Protein AF-0000000083317965 (afdb_homodimer)

InterPro domains:
  IPR000595 Cyclic nucleotide-binding domain [PF00027] (3-73)
  IPR000595 Cyclic nucleotide-binding domain [PS50042] (1-74)
  IPR000595 Cyclic nucleotide-binding domain [cd00038] (3-96)
  IPR012318 Crp-type HTH domain [PF00325] (142-162)
  IPR014710 RmlC-like jelly roll fold [G3DSA:2.60.120.10] (2-166)
  IPR018490 Cyclic nucleotide-binding domain superfamily [SSF51206] (3-114)
  IPR036390 Winged helix DNA-binding domain superfamily [SSF46785] (121-163)
  IPR050397 Global Transcriptional Regulators in Environmental Response [PTHR24567] (1-164)

Solvent-accessible surface area (backbone atoms only — not comparable to full-atom values): 17434 Å² total; per-residue (Å²): 92,78,39,45,60,70,36,70,78,49,47,54,68,44,86,53,64,52,32,36,38,27,71,36,32,37,32,40,28,31,28,76,44,95,88,68,48,74,42,44,71,47,69,52,46,52,78,40,62,38,59,67,62,36,73,80,49,86,55,81,36,72,35,27,33,29,24,57,32,66,22,35,36,43,83,36,54,32,71,58,51,52,51,44,42,73,72,31,47,70,50,23,43,53,49,27,44,53,38,34,53,49,43,45,52,51,50,51,50,50,49,34,61,36,69,42,50,73,68,53,34,51,49,50,52,49,56,60,47,43,77,63,43,81,72,52,57,68,74,79,65,38,52,51,55,47,50,10,32,67,55,49,44,52,40,68,57,42,52,50,50,59,55,65,75,97,91,79,39,45,60,70,36,71,79,48,47,54,68,42,86,53,64,54,32,35,38,28,71,35,32,35,32,39,27,31,28,77,43,95,88,68,49,74,43,46,72,47,70,52,47,51,78,39,59,36,60,66,62,35,74,80,48,85,56,81,35,72,34,29,32,29,23,58,30,66,22,35,36,43,81,36,54,33,71,59,52,51,51,42,43,74,72,30,47,71,50,22,43,52,49,27,46,53,38,34,53,48,43,45,52,50,50,53,51,50,48,33,60,36,70,42,51,74,69,52,34,51,50,51,50,49,55,60,48,43,75,65,43,82,74,52,56,67,74,78,63,38,51,51,55,46,50,9,33,67,55,48,46,53,40,68,57,42,52,51,51,58,54,64,74,96

pLDDT: mean 91.24, std 5.23, range [61.75, 98.12]

Structure (mmCIF, N/CA/C/O backbone):
data_AF-0000000083317965-model_v1
#
loop_
_entity.id
_entity.type
_entity.pdbx_description
1 polymer 'Crp/Fnr family transcriptional regulator'
#
loop_
_atom_site.group_PDB
_atom_site.id
_atom_site.type_symbol
_atom_site.label_atom_id
_atom_site.label_alt_id
_atom_site.label_comp_id
_atom_site.label_asym_id
_atom_site.label_entity_id
_atom_site.label_seq_id
_atom_site.pdbx_PDB_ins_code
_atom_site.Cartn_x
_atom_site.Cartn_y
_atom_site.Cartn_z
_atom_site.occupancy
_atom_site.B_iso_or_equiv
_atom_site.auth_seq_id
_atom_site.auth_comp_id
_atom_site.auth_asym_id
_atom_site.auth_atom_id
_atom_site.pdbx_PDB_model_num
ATOM 1 N N . MET A 1 1 ? -12.25 -21.828 -13.086 1 95.69 1 MET A N 1
ATOM 2 C CA . MET A 1 1 ? -11.242 -21.75 -14.141 1 95.69 1 MET A CA 1
ATOM 3 C C . MET A 1 1 ? -9.875 -22.156 -13.617 1 95.69 1 MET A C 1
ATOM 5 O O . MET A 1 1 ? -9.484 -21.766 -12.516 1 95.69 1 MET A O 1
ATOM 9 N N . ILE A 1 2 ? -9.203 -23 -14.383 1 97.12 2 ILE A N 1
ATOM 10 C CA . ILE A 1 2 ? -7.875 -23.469 -14.008 1 97.12 2 ILE A CA 1
ATOM 11 C C . ILE A 1 2 ? -6.832 -22.891 -14.969 1 97.12 2 ILE A C 1
ATOM 13 O O . ILE A 1 2 ? -7.004 -22.938 -16.188 1 97.12 2 ILE A O 1
ATOM 17 N N . LEU A 1 3 ? -5.883 -22.266 -14.367 1 97.31 3 LEU A N 1
ATOM 18 C CA . LEU A 1 3 ? -4.746 -21.75 -15.125 1 97.31 3 LEU A CA 1
ATOM 19 C C . LEU A 1 3 ? -3.467 -22.5 -14.758 1 97.31 3 LEU A C 1
ATOM 21 O O . LEU A 1 3 ? -3.195 -22.719 -13.578 1 97.31 3 LEU A O 1
ATOM 25 N N . HIS A 1 4 ? -2.77 -22.859 -15.766 1 96.44 4 HIS A N 1
ATOM 26 C CA . HIS A 1 4 ? -1.474 -23.484 -15.531 1 96.44 4 HIS A CA 1
ATOM 27 C C . HIS A 1 4 ? -0.354 -22.453 -15.516 1 96.44 4 HIS A C 1
ATOM 29 O O . HIS A 1 4 ? -0.562 -21.297 -15.914 1 96.44 4 HIS A O 1
ATOM 35 N N . LYS A 1 5 ? 0.779 -22.969 -14.977 1 94.19 5 LYS A N 1
ATOM 36 C CA . LYS A 1 5 ? 1.938 -22.078 -14.922 1 94.19 5 LYS A CA 1
ATOM 37 C C . LYS A 1 5 ? 2.188 -21.422 -16.266 1 94.19 5 LYS A C 1
ATOM 39 O O . LYS A 1 5 ? 2.227 -22.094 -17.297 1 94.19 5 LYS A O 1
ATOM 44 N N . GLY A 1 6 ? 2.25 -20.078 -16.219 1 95.69 6 GLY A N 1
ATOM 45 C CA . GLY A 1 6 ? 2.582 -19.328 -17.422 1 95.69 6 GLY A CA 1
ATOM 46 C C . GLY A 1 6 ? 1.363 -18.766 -18.141 1 95.69 6 GLY A C 1
ATOM 47 O O . GLY A 1 6 ? 1.485 -17.906 -19 1 95.69 6 GLY A O 1
ATOM 48 N N . GLU A 1 7 ? 0.249 -19.25 -17.812 1 97.94 7 GLU A N 1
ATOM 49 C CA . GLU A 1 7 ? -0.969 -18.766 -18.469 1 97.94 7 GLU A CA 1
ATOM 50 C C . GLU A 1 7 ? -1.411 -17.422 -17.891 1 97.94 7 GLU A C 1
ATOM 52 O O . GLU A 1 7 ? -1.205 -17.156 -16.703 1 97.94 7 GLU A O 1
ATOM 57 N N . ILE A 1 8 ? -2.086 -16.609 -18.734 1 97.81 8 ILE A N 1
ATOM 58 C CA . ILE A 1 8 ? -2.457 -15.25 -18.391 1 97.81 8 ILE A CA 1
ATOM 59 C C . ILE A 1 8 ? -3.893 -15.227 -17.875 1 97.81 8 ILE A C 1
ATOM 61 O O . ILE A 1 8 ? -4.793 -15.797 -18.484 1 97.81 8 ILE A O 1
ATOM 65 N N . LEU A 1 9 ? -4.059 -14.609 -16.75 1 97.44 9 LEU A N 1
ATOM 66 C CA . LEU A 1 9 ? -5.398 -14.414 -16.203 1 97.44 9 LEU A CA 1
ATOM 67 C C . LEU A 1 9 ? -6.07 -13.195 -16.828 1 97.44 9 LEU A C 1
ATOM 69 O O . LEU A 1 9 ? -7.207 -13.281 -17.297 1 97.44 9 LEU A O 1
ATOM 73 N N . PHE A 1 10 ? -5.406 -12.062 -16.828 1 96.38 10 PHE A N 1
ATOM 74 C CA . PHE A 1 10 ? -5.844 -10.852 -17.5 1 96.38 10 PHE A CA 1
ATOM 75 C C . PHE A 1 10 ? -4.652 -10.062 -18.016 1 96.38 10 PHE A C 1
ATOM 77 O O . PHE A 1 10 ? -3.516 -10.289 -17.609 1 96.38 10 PHE A O 1
ATOM 84 N N . ARG A 1 11 ? -4.961 -9.141 -18.906 1 96 11 ARG A N 1
ATOM 85 C CA . ARG A 1 11 ? -3.9 -8.391 -19.562 1 96 11 ARG A CA 1
ATOM 86 C C . ARG A 1 11 ? -4.027 -6.895 -19.297 1 96 11 ARG A C 1
ATOM 88 O O . ARG A 1 11 ? -5.133 -6.387 -19.109 1 96 11 ARG A O 1
ATOM 95 N N . GLN A 1 12 ? -2.811 -6.34 -19.234 1 94.31 12 GLN A N 1
ATOM 96 C CA . GLN A 1 12 ? -2.775 -4.879 -19.219 1 94.31 12 GLN A CA 1
ATOM 97 C C . GLN A 1 12 ? -3.648 -4.293 -20.312 1 94.31 12 GLN A C 1
ATOM 99 O O . GLN A 1 12 ? -3.564 -4.715 -21.469 1 94.31 12 GLN A O 1
ATOM 104 N N . GLY A 1 13 ? -4.566 -3.291 -19.859 1 92.19 13 GLY A N 1
ATOM 105 C CA . GLY A 1 13 ? -5.414 -2.635 -20.844 1 92.19 13 GLY A CA 1
ATOM 106 C C . GLY A 1 13 ? -6.777 -3.279 -20.969 1 92.19 13 GLY A C 1
ATOM 107 O O . GLY A 1 13 ? -7.656 -2.748 -21.656 1 92.19 13 GLY A O 1
ATOM 108 N N . ASP A 1 14 ? -6.93 -4.461 -20.406 1 91.62 14 ASP A N 1
ATOM 109 C CA . ASP A 1 14 ? -8.242 -5.094 -20.438 1 91.62 14 ASP A CA 1
ATOM 110 C C . ASP A 1 14 ? -9.32 -4.145 -19.922 1 91.62 14 ASP A C 1
ATOM 112 O O . ASP A 1 14 ? -9.039 -3.25 -19.125 1 91.62 14 ASP A O 1
ATOM 116 N N . ASP A 1 15 ? -10.555 -4.305 -20.25 1 89.19 15 ASP A N 1
ATOM 117 C CA . ASP A 1 15 ? -11.656 -3.391 -19.969 1 89.19 15 ASP A CA 1
ATOM 118 C C . ASP A 1 15 ? -12.188 -3.611 -18.547 1 89.19 15 ASP A C 1
ATOM 120 O O . ASP A 1 15 ? -13.102 -2.91 -18.109 1 89.19 15 ASP A O 1
ATOM 124 N N . GLY A 1 16 ? -11.711 -4.496 -17.906 1 89.5 16 GLY A N 1
ATOM 125 C CA . GLY A 1 16 ? -12.141 -4.703 -16.531 1 89.5 16 GLY A CA 1
ATOM 126 C C . GLY A 1 16 ? -13.523 -5.309 -16.422 1 89.5 16 GLY A C 1
ATOM 127 O O . GLY A 1 16 ? -14.289 -4.977 -15.508 1 89.5 16 GLY A O 1
ATOM 128 N N . LYS A 1 17 ? -13.898 -6.18 -17.328 1 93.94 17 LYS A N 1
ATOM 129 C CA . LYS A 1 17 ? -15.211 -6.812 -17.391 1 93.94 17 LYS A CA 1
ATOM 130 C C . LYS A 1 17 ? -15.406 -7.781 -16.219 1 93.94 17 LYS A C 1
ATOM 132 O O . LYS A 1 17 ? -16.531 -8.008 -15.781 1 93.94 17 LYS A O 1
ATOM 137 N N . TYR A 1 18 ? -14.289 -8.25 -15.773 1 96 18 TYR A N 1
ATOM 138 C CA . TYR A 1 18 ? -14.367 -9.25 -14.711 1 96 18 TYR A CA 1
ATOM 139 C C . TYR A 1 18 ? -13.445 -8.898 -13.555 1 96 18 TYR A C 1
ATOM 141 O O . TYR A 1 18 ? -12.391 -8.281 -13.758 1 96 18 TYR A O 1
ATOM 149 N N . LEU A 1 19 ? -13.922 -9.219 -12.406 1 96.44 19 LEU A N 1
ATOM 150 C CA . LEU A 1 19 ? -13.039 -9.453 -11.266 1 96.44 19 LEU A CA 1
ATOM 151 C C . LEU A 1 19 ? -12.781 -10.945 -11.086 1 96.44 19 LEU A C 1
ATOM 153 O O . LEU A 1 19 ? -13.438 -11.781 -11.711 1 96.44 19 LEU A O 1
ATOM 157 N N . TYR A 1 20 ? -11.805 -11.242 -10.234 1 97.44 20 TYR A N 1
ATOM 158 C CA . TYR A 1 20 ? -11.43 -12.641 -10.094 1 97.44 20 TYR A CA 1
ATOM 159 C C . TYR A 1 20 ? -11.211 -13 -8.625 1 97.44 20 TYR A C 1
ATOM 161 O O . TYR A 1 20 ? -10.445 -12.336 -7.922 1 97.44 20 TYR A O 1
ATOM 169 N N . ARG A 1 21 ? -11.883 -14.008 -8.211 1 96.94 21 ARG A N 1
ATOM 170 C CA . ARG A 1 21 ? -11.602 -14.594 -6.902 1 96.94 21 ARG A CA 1
ATOM 171 C C . ARG A 1 21 ? -10.586 -15.719 -7.008 1 96.94 21 ARG A C 1
ATOM 173 O O . ARG A 1 21 ? -10.789 -16.688 -7.75 1 96.94 21 ARG A O 1
ATOM 180 N N . VAL A 1 22 ? -9.516 -15.609 -6.27 1 97 22 VAL A N 1
ATOM 181 C CA . VAL A 1 22 ? -8.461 -16.609 -6.332 1 97 22 VAL A CA 1
ATOM 182 C C . VAL A 1 22 ? -8.695 -17.672 -5.258 1 97 22 VAL A C 1
ATOM 184 O O . VAL A 1 22 ? -8.586 -17.391 -4.062 1 97 22 VAL A O 1
ATOM 187 N N . HIS A 1 23 ? -8.938 -18.828 -5.652 1 96.44 23 HIS A N 1
ATOM 188 C CA . HIS A 1 23 ? -9.164 -19.922 -4.715 1 96.44 23 HIS A CA 1
ATOM 189 C C . HIS A 1 23 ? -7.848 -20.594 -4.332 1 96.44 23 HIS A C 1
ATOM 191 O O . HIS A 1 23 ? -7.652 -20.969 -3.174 1 96.44 23 HIS A O 1
ATOM 197 N N . SER A 1 24 ? -7.043 -20.766 -5.336 1 94.5 24 SER A N 1
ATOM 198 C CA . SER A 1 24 ? -5.711 -21.312 -5.117 1 94.5 24 SER A CA 1
ATOM 199 C C . SER A 1 24 ? -4.73 -20.844 -6.18 1 94.5 24 SER A C 1
ATOM 201 O O . SER A 1 24 ? -5.133 -20.469 -7.285 1 94.5 24 SER A O 1
ATOM 203 N N . GLY A 1 25 ? -3.5 -20.875 -5.703 1 93.5 25 GLY A N 1
ATOM 204 C CA . GLY A 1 25 ? -2.451 -20.547 -6.66 1 93.5 25 GLY A CA 1
ATOM 205 C C . GLY A 1 25 ? -1.733 -19.25 -6.344 1 93.5 25 GLY A C 1
ATOM 206 O O . GLY A 1 25 ? -1.879 -18.703 -5.246 1 93.5 25 GLY A O 1
ATOM 207 N N . LEU A 1 26 ? -0.859 -18.828 -7.277 1 94.62 26 LEU A N 1
ATOM 208 C CA . LEU A 1 26 ? 0.009 -17.656 -7.18 1 94.62 26 LEU A CA 1
ATOM 209 C C . LEU A 1 26 ? 0.172 -16.984 -8.539 1 94.62 26 LEU A C 1
ATOM 211 O O . LEU A 1 26 ? 0.338 -17.672 -9.555 1 94.62 26 LEU A O 1
ATOM 215 N N . PHE A 1 27 ? 0.073 -15.656 -8.461 1 96.25 27 PHE A N 1
ATOM 216 C CA . PHE A 1 27 ? 0.165 -14.906 -9.703 1 96.25 27 PHE A CA 1
ATOM 217 C C . PHE A 1 27 ? 1.191 -13.789 -9.586 1 96.25 27 PHE A C 1
ATOM 219 O O . PHE A 1 27 ? 1.341 -13.188 -8.523 1 96.25 27 PHE A O 1
ATOM 226 N N . LYS A 1 28 ? 1.922 -13.555 -10.625 1 96.31 28 LYS A N 1
ATOM 227 C CA . LYS A 1 28 ? 2.705 -12.328 -10.734 1 96.31 28 LYS A CA 1
ATOM 228 C C . LYS A 1 28 ? 2.027 -11.32 -11.656 1 96.31 28 LYS A C 1
ATOM 230 O O . LYS A 1 28 ? 1.34 -11.711 -12.609 1 96.31 28 LYS A O 1
ATOM 235 N N . VAL A 1 29 ? 2.227 -10.039 -11.422 1 96.19 29 VAL A N 1
ATOM 236 C CA . VAL A 1 29 ? 1.669 -8.969 -12.234 1 96.19 29 VAL A CA 1
ATOM 237 C C . VAL A 1 29 ? 2.799 -8.141 -12.852 1 96.19 29 VAL A C 1
ATOM 239 O O . VAL A 1 29 ? 3.637 -7.598 -12.125 1 96.19 29 VAL A O 1
ATOM 242 N N . THR A 1 30 ? 2.803 -8.07 -14.102 1 95.81 30 THR A N 1
ATOM 243 C CA . THR A 1 30 ? 3.824 -7.305 -14.805 1 95.81 30 THR A CA 1
ATOM 244 C C . THR A 1 30 ? 3.195 -6.137 -15.562 1 95.81 30 THR A C 1
ATOM 246 O O . THR A 1 30 ? 1.99 -6.129 -15.812 1 95.81 30 THR A O 1
ATOM 249 N N . ARG A 1 31 ? 3.959 -5.199 -15.758 1 91.94 31 ARG A N 1
ATOM 250 C CA . ARG A 1 31 ? 3.512 -4.023 -16.5 1 91.94 31 ARG A CA 1
ATOM 251 C C . ARG A 1 31 ? 4.496 -3.668 -17.609 1 91.94 31 ARG A C 1
ATOM 253 O O . ARG A 1 31 ? 5.707 -3.6 -17.375 1 91.94 31 ARG A O 1
ATOM 260 N N . LEU A 1 32 ? 3.896 -3.443 -18.688 1 91.06 32 LEU A N 1
ATOM 261 C CA . LEU A 1 32 ? 4.684 -2.965 -19.812 1 91.06 32 LEU A CA 1
ATOM 262 C C . LEU A 1 32 ? 4.773 -1.442 -19.812 1 91.06 32 LEU A C 1
ATOM 264 O O . LEU A 1 32 ? 3.752 -0.755 -19.828 1 91.06 32 LEU A O 1
ATOM 268 N N . HIS A 1 33 ? 6 -0.917 -19.734 1 83.44 33 HIS A N 1
ATOM 269 C CA . HIS A 1 33 ? 6.211 0.526 -19.734 1 83.44 33 HIS A CA 1
ATOM 270 C C . HIS A 1 33 ? 6.426 1.042 -21.156 1 83.44 33 HIS A C 1
ATOM 272 O O . HIS A 1 33 ? 6.633 0.255 -22.078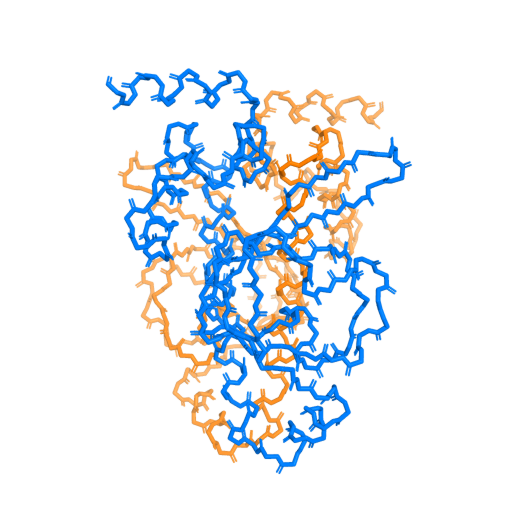 1 83.44 33 HIS A O 1
ATOM 278 N N . GLU A 1 34 ? 6.293 2.354 -21.281 1 83.12 34 GLU A N 1
ATOM 279 C CA . GLU A 1 34 ? 6.418 2.982 -22.594 1 83.12 34 GLU A CA 1
ATOM 280 C C . GLU A 1 34 ? 7.785 2.701 -23.203 1 83.12 34 GLU A C 1
ATOM 282 O O . GLU A 1 34 ? 7.914 2.594 -24.422 1 83.12 34 GLU A O 1
ATOM 287 N N . ASN A 1 35 ? 8.758 2.539 -22.391 1 81 35 ASN A N 1
ATOM 288 C CA . ASN A 1 35 ? 10.117 2.307 -22.891 1 81 35 ASN A CA 1
ATOM 289 C C . ASN A 1 35 ? 10.312 0.852 -23.312 1 81 35 ASN A C 1
ATOM 291 O O . ASN A 1 35 ? 11.414 0.463 -23.719 1 81 35 ASN A O 1
ATOM 295 N N . GLY A 1 36 ? 9.281 0.037 -23.188 1 84.75 36 GLY A N 1
ATOM 296 C CA . GLY A 1 36 ? 9.336 -1.353 -23.625 1 84.75 36 GLY A CA 1
ATOM 297 C C . GLY A 1 36 ? 9.727 -2.305 -22.5 1 84.75 36 GLY A C 1
ATOM 298 O O . GLY A 1 36 ? 9.68 -3.523 -22.672 1 84.75 36 GLY A O 1
ATOM 299 N N . ASN A 1 37 ? 10.062 -1.776 -21.422 1 85.56 37 ASN A N 1
ATOM 300 C CA . ASN A 1 37 ? 10.461 -2.619 -20.297 1 85.56 37 ASN A CA 1
ATOM 301 C C . ASN A 1 37 ? 9.25 -3.223 -19.594 1 85.56 37 ASN A C 1
ATOM 303 O O . ASN A 1 37 ? 8.219 -2.566 -19.453 1 85.56 37 ASN A O 1
ATOM 307 N N . ILE A 1 38 ? 9.438 -4.504 -19.328 1 90.19 38 ILE A N 1
ATOM 308 C CA . ILE A 1 38 ? 8.422 -5.184 -18.531 1 90.19 38 ILE A CA 1
ATOM 309 C C . ILE A 1 38 ? 8.891 -5.305 -17.078 1 90.19 38 ILE A C 1
ATOM 311 O O . ILE A 1 38 ? 9.961 -5.855 -16.812 1 90.19 38 ILE A O 1
ATOM 315 N N . ILE A 1 39 ? 8.109 -4.773 -16.219 1 90.5 39 ILE A N 1
ATOM 316 C CA . ILE A 1 39 ? 8.508 -4.754 -14.812 1 90.5 39 ILE A CA 1
ATOM 317 C C . ILE A 1 39 ? 7.488 -5.531 -13.977 1 90.5 39 ILE A C 1
ATOM 319 O O . ILE A 1 39 ? 6.281 -5.344 -14.125 1 90.5 39 ILE A O 1
ATOM 323 N N . LEU A 1 40 ? 7.992 -6.461 -13.211 1 93.5 40 LEU A N 1
ATOM 324 C CA . LEU A 1 40 ? 7.164 -7.117 -12.203 1 93.5 40 LEU A CA 1
ATOM 325 C C . LEU A 1 40 ? 6.922 -6.195 -11.016 1 93.5 40 LEU A C 1
ATOM 327 O O . LEU A 1 40 ? 7.875 -5.727 -10.383 1 93.5 40 LEU A O 1
ATOM 331 N N . PHE A 1 41 ? 5.59 -5.957 -10.734 1 86.62 41 PHE A N 1
ATOM 332 C CA . PHE A 1 41 ? 5.406 -4.965 -9.688 1 86.62 41 PHE A CA 1
ATOM 333 C C . PHE A 1 41 ? 4.484 -5.492 -8.594 1 86.62 41 PHE A C 1
ATOM 335 O O . PHE A 1 41 ? 4.34 -4.871 -7.543 1 86.62 41 PHE A O 1
ATOM 342 N N . ASN A 1 42 ? 3.91 -6.664 -8.773 1 90.62 42 ASN A N 1
ATOM 343 C CA . ASN A 1 42 ? 3.033 -7.188 -7.727 1 90.62 42 ASN A CA 1
ATOM 344 C C . ASN A 1 42 ? 2.838 -8.695 -7.863 1 90.62 42 ASN A C 1
ATOM 346 O O . ASN A 1 42 ? 3.098 -9.266 -8.922 1 90.62 42 ASN A O 1
ATOM 350 N N . VAL A 1 43 ? 2.449 -9.273 -6.777 1 92.5 43 VAL A N 1
ATOM 351 C CA . VAL A 1 43 ? 2.01 -10.664 -6.727 1 92.5 43 VAL A CA 1
ATOM 352 C C . VAL A 1 43 ? 0.714 -10.766 -5.922 1 92.5 43 VAL A C 1
ATOM 354 O O . VAL A 1 43 ? 0.465 -9.953 -5.027 1 92.5 43 VAL A O 1
ATOM 357 N N . PHE A 1 44 ? -0.08 -11.656 -6.309 1 92.94 44 PHE A N 1
ATOM 358 C CA . PHE A 1 44 ? -1.247 -11.953 -5.484 1 92.94 44 PHE A CA 1
ATOM 359 C C . PHE A 1 44 ? -1.488 -13.453 -5.402 1 92.94 44 PHE A C 1
ATOM 361 O O . PHE A 1 44 ? -0.887 -14.227 -6.152 1 92.94 44 PHE A O 1
ATOM 368 N N . TYR A 1 45 ? -2.301 -13.836 -4.418 1 91.75 45 TYR A N 1
ATOM 369 C CA . TYR A 1 45 ? -2.355 -15.234 -4.02 1 91.75 45 TYR A CA 1
ATOM 370 C C . TYR A 1 45 ? -3.748 -15.609 -3.527 1 91.75 45 TYR A C 1
ATOM 372 O O . TYR A 1 45 ? -4.68 -14.805 -3.613 1 91.75 45 TYR A O 1
ATOM 380 N N . ALA A 1 46 ? -3.85 -16.844 -3.074 1 92.5 46 ALA A N 1
ATOM 381 C CA . ALA A 1 46 ? -5.129 -17.438 -2.672 1 92.5 46 ALA A CA 1
ATOM 382 C C . ALA A 1 46 ? -5.797 -16.594 -1.59 1 92.5 46 ALA A C 1
ATOM 384 O O . ALA A 1 46 ? -5.133 -16.109 -0.666 1 92.5 46 ALA A O 1
ATOM 385 N N . GLY A 1 47 ? -7.16 -16.375 -1.709 1 90.75 47 GLY A N 1
ATOM 386 C CA . GLY A 1 47 ? -7.926 -15.664 -0.703 1 90.75 47 GLY A CA 1
ATOM 387 C C . GLY A 1 47 ? -8.234 -14.234 -1.099 1 90.75 47 GLY A C 1
ATOM 388 O O . GLY A 1 47 ? -9.039 -13.562 -0.445 1 90.75 47 GLY A O 1
ATOM 389 N N . GLU A 1 48 ? -7.719 -13.828 -2.213 1 92.31 48 GLU A N 1
ATOM 390 C CA . GLU A 1 48 ? -7.902 -12.445 -2.637 1 92.31 48 GLU A CA 1
ATOM 391 C C . GLU A 1 48 ? -8.914 -12.344 -3.775 1 92.31 48 GLU A C 1
ATOM 393 O O . GLU A 1 48 ? -9.25 -13.352 -4.402 1 92.31 48 GLU A O 1
ATOM 398 N N . VAL A 1 49 ? -9.477 -11.195 -3.85 1 95.25 49 VAL A N 1
ATOM 399 C CA . VAL A 1 49 ? -10.211 -10.789 -5.047 1 95.25 49 VAL A CA 1
ATOM 400 C C . VAL A 1 49 ? -9.453 -9.68 -5.766 1 95.25 49 VAL A C 1
ATOM 402 O O . VAL A 1 49 ? -9 -8.719 -5.137 1 95.25 49 VAL A O 1
ATOM 405 N N . VAL A 1 50 ? -9.281 -9.859 -7.074 1 94.69 50 VAL A N 1
ATOM 406 C CA . VAL A 1 50 ? -8.469 -8.922 -7.844 1 94.69 50 VAL A CA 1
ATOM 407 C C . VAL A 1 50 ? -9.242 -8.461 -9.078 1 94.69 50 VAL A C 1
ATOM 409 O O . VAL A 1 50 ? -10.172 -9.133 -9.523 1 94.69 50 VAL A O 1
ATOM 412 N N . PRO A 1 51 ? -8.836 -7.273 -9.539 1 93.81 51 PRO A N 1
ATOM 413 C CA . PRO A 1 51 ? -7.75 -6.41 -9.062 1 93.81 51 PRO A CA 1
ATOM 414 C C . PRO A 1 51 ? -8.117 -5.664 -7.777 1 93.81 51 PRO A C 1
ATOM 416 O O . PRO A 1 51 ? -9.234 -5.172 -7.641 1 93.81 51 PRO A O 1
ATOM 419 N N . HIS A 1 52 ? -7.094 -5.457 -6.93 1 90.5 52 HIS A N 1
ATOM 420 C CA . HIS A 1 52 ? -7.324 -4.883 -5.609 1 90.5 52 HIS A CA 1
ATOM 421 C C . HIS A 1 52 ? -7.793 -3.436 -5.711 1 90.5 52 HIS A C 1
ATOM 423 O O . HIS A 1 52 ? -8.609 -2.984 -4.902 1 90.5 52 HIS A O 1
ATOM 429 N N . HIS A 1 53 ? -7.344 -2.752 -6.723 1 90.25 53 HIS A N 1
ATOM 430 C CA . HIS A 1 53 ? -7.613 -1.323 -6.844 1 90.25 53 HIS A CA 1
ATOM 431 C C . HIS A 1 53 ? -9 -1.074 -7.43 1 90.25 53 HIS A C 1
ATOM 433 O O . HIS A 1 53 ? -9.414 0.076 -7.598 1 90.25 53 HIS A O 1
ATOM 439 N N . SER A 1 54 ? -9.766 -2.102 -7.715 1 93.31 54 SER A N 1
ATOM 440 C CA . SER A 1 54 ? -11.047 -1.954 -8.398 1 93.31 54 SER A CA 1
ATOM 441 C C . SER A 1 54 ? -12.164 -2.658 -7.637 1 93.31 54 SER A C 1
ATOM 443 O O . SER A 1 54 ? -13.203 -2.986 -8.211 1 93.31 54 SER A O 1
ATOM 445 N N . LEU A 1 55 ? -12.023 -2.912 -6.406 1 93.38 55 LEU A N 1
ATOM 446 C CA . LEU A 1 55 ? -12.984 -3.729 -5.676 1 93.38 55 LEU A CA 1
ATOM 447 C C . LEU A 1 55 ? -14.242 -2.926 -5.352 1 93.38 55 LEU A C 1
ATOM 449 O O . LEU A 1 55 ? -15.336 -3.488 -5.258 1 93.38 55 LEU A O 1
ATOM 453 N N . ILE A 1 56 ? -14.133 -1.623 -5.199 1 92.69 56 ILE A N 1
ATOM 454 C CA . ILE A 1 56 ? -15.289 -0.795 -4.867 1 92.69 56 ILE A CA 1
ATOM 455 C C . ILE A 1 56 ? -15.711 0.015 -6.09 1 92.69 56 ILE A C 1
ATOM 457 O O . ILE A 1 56 ? -16.906 0.207 -6.332 1 92.69 56 ILE A O 1
ATOM 461 N N . SER A 1 57 ? -14.789 0.509 -6.859 1 91.44 57 SER A N 1
ATOM 462 C CA . SER A 1 57 ? -15.023 1.22 -8.109 1 91.44 57 SER A CA 1
ATOM 463 C C . SER A 1 57 ? -14.016 0.815 -9.18 1 91.44 57 SER A C 1
ATOM 465 O O . SER A 1 57 ? -12.875 0.46 -8.852 1 91.44 57 SER A O 1
ATOM 467 N N . PRO A 1 58 ? -14.484 0.898 -10.32 1 91.69 58 PRO A N 1
ATOM 468 C CA . PRO A 1 58 ? -13.617 0.416 -11.398 1 91.69 58 PRO A CA 1
ATOM 469 C C . PRO A 1 58 ? -12.398 1.313 -11.625 1 91.69 58 PRO A C 1
ATOM 471 O O . PRO A 1 58 ? -12.461 2.52 -11.375 1 91.69 58 PRO A O 1
ATOM 474 N N . LYS A 1 59 ? -11.344 0.688 -12.023 1 91.69 59 LYS A N 1
ATOM 475 C CA . LYS A 1 59 ? -10.117 1.344 -12.484 1 91.69 59 LYS A CA 1
ATOM 476 C C . LYS A 1 59 ? -9.469 0.556 -13.617 1 91.69 59 LYS A C 1
ATOM 478 O O . LYS A 1 59 ? -9.711 -0.643 -13.766 1 91.69 59 LYS A O 1
ATOM 483 N N . GLU A 1 60 ? -8.68 1.207 -14.32 1 90.5 60 GLU A N 1
ATOM 484 C CA . GLU A 1 60 ? -8.008 0.574 -15.453 1 90.5 60 GLU A CA 1
ATOM 485 C C . GLU A 1 60 ? -7.051 -0.519 -14.992 1 90.5 60 GLU A C 1
ATOM 487 O O . GLU A 1 60 ? -6.375 -0.367 -13.969 1 90.5 60 GLU A O 1
ATOM 492 N N . THR A 1 61 ? -7.062 -1.558 -15.836 1 90 61 THR A N 1
ATOM 493 C CA . THR A 1 61 ? -6.117 -2.633 -15.57 1 90 61 THR A CA 1
ATOM 494 C C . THR A 1 61 ? -4.707 -2.236 -16 1 90 61 THR A C 1
ATOM 496 O O . THR A 1 61 ? -4.438 -2.121 -17.203 1 90 61 THR A O 1
ATOM 499 N N . HIS A 1 62 ? -3.809 -2.16 -15.055 1 85.12 62 HIS A N 1
ATOM 500 C CA . HIS A 1 62 ? -2.516 -1.565 -15.375 1 85.12 62 HIS A CA 1
ATOM 501 C C . HIS A 1 62 ? -1.442 -2.635 -15.539 1 85.12 62 HIS A C 1
ATOM 503 O O . HIS A 1 62 ? -0.289 -2.322 -15.844 1 85.12 62 HIS A O 1
ATOM 509 N N . GLY A 1 63 ? -1.86 -3.842 -15.375 1 93.25 63 GLY A N 1
ATOM 510 C CA . GLY A 1 63 ? -0.849 -4.883 -15.492 1 93.25 63 GLY A CA 1
ATOM 511 C C . GLY A 1 63 ? -1.393 -6.188 -16.031 1 93.25 63 GLY A C 1
ATOM 512 O O . GLY A 1 63 ? -2.602 -6.332 -16.234 1 93.25 63 GLY A O 1
ATOM 513 N N . THR A 1 64 ? -0.471 -7.059 -16.391 1 96.94 64 THR A N 1
ATOM 514 C CA . THR A 1 64 ? -0.777 -8.406 -16.844 1 96.94 64 THR A CA 1
ATOM 515 C C . THR A 1 64 ? -0.498 -9.422 -15.742 1 96.94 64 THR A C 1
ATOM 517 O O . THR A 1 64 ? 0.598 -9.453 -15.172 1 96.94 64 THR A O 1
ATOM 520 N N . ALA A 1 65 ? -1.504 -10.203 -15.453 1 97.56 65 ALA A N 1
ATOM 521 C CA . ALA A 1 65 ? -1.365 -11.219 -14.406 1 97.56 65 ALA A CA 1
ATOM 522 C C . ALA A 1 65 ? -1.087 -12.594 -15 1 97.56 65 ALA A C 1
ATOM 524 O O . ALA A 1 65 ? -1.847 -13.07 -15.844 1 97.56 65 ALA A O 1
ATOM 525 N N . ILE A 1 66 ? -0.022 -13.211 -14.555 1 97.69 66 ILE A N 1
ATOM 526 C CA . ILE A 1 66 ? 0.424 -14.5 -15.07 1 97.69 66 ILE A CA 1
ATOM 527 C C . ILE A 1 66 ? 0.524 -15.508 -13.922 1 97.69 66 ILE A C 1
ATOM 529 O O . ILE A 1 66 ? 1.092 -15.203 -12.875 1 97.69 66 ILE A O 1
ATOM 533 N N . ALA A 1 67 ? -0.011 -16.719 -14.148 1 96.88 67 ALA A N 1
ATOM 534 C CA . ALA A 1 67 ? 0.053 -17.75 -13.125 1 96.88 67 ALA A CA 1
ATOM 535 C C . ALA A 1 67 ? 1.479 -18.266 -12.953 1 96.88 67 ALA A C 1
ATOM 537 O O . ALA A 1 67 ? 2.156 -18.578 -13.938 1 96.88 67 ALA A O 1
ATOM 538 N N . LEU A 1 68 ? 1.873 -18.344 -11.703 1 95.25 68 LEU A N 1
ATOM 539 C CA . LEU A 1 68 ? 3.199 -18.875 -11.398 1 95.25 68 LEU A CA 1
ATOM 540 C C . LEU A 1 68 ? 3.137 -20.375 -11.109 1 95.25 68 LEU A C 1
ATOM 542 O O . LEU A 1 68 ? 4.16 -21.062 -11.156 1 95.25 68 LEU A O 1
ATOM 546 N N . VAL A 1 69 ? 2.006 -20.828 -10.711 1 93.19 69 VAL A N 1
ATOM 547 C CA . VAL A 1 69 ? 1.705 -22.234 -10.445 1 93.19 69 VAL A CA 1
ATOM 548 C C . VAL A 1 69 ? 0.292 -22.562 -10.922 1 93.19 69 VAL A C 1
ATOM 550 O O . VAL A 1 69 ? -0.449 -21.656 -11.336 1 93.19 69 VAL A O 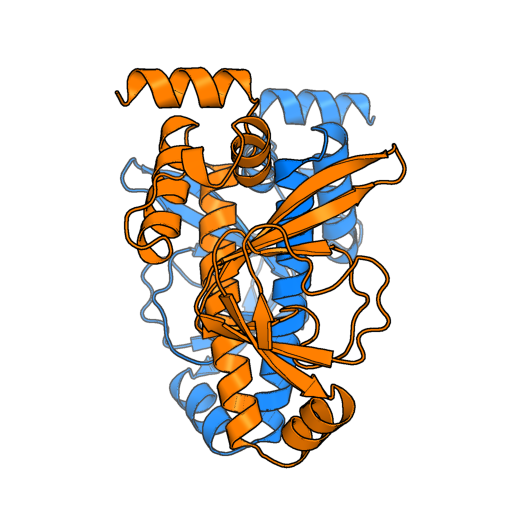1
ATOM 553 N N . SER A 1 70 ? -0.019 -23.828 -10.93 1 94.12 70 SER A N 1
ATOM 554 C CA . SER A 1 70 ? -1.408 -24.172 -11.203 1 94.12 70 SER A CA 1
ATOM 555 C C . SER A 1 70 ? -2.357 -23.469 -10.242 1 94.12 70 SER A C 1
ATOM 557 O O . SER A 1 70 ? -2.188 -23.531 -9.023 1 94.12 70 SER A O 1
ATOM 559 N N . SER A 1 71 ? -3.311 -22.734 -10.812 1 95.81 71 SER A N 1
ATOM 560 C CA . SER A 1 71 ? -4.152 -21.844 -10.016 1 95.81 71 SER A CA 1
ATOM 561 C C . SER A 1 71 ? -5.629 -22.031 -10.352 1 95.81 71 SER A C 1
ATOM 563 O O . SER A 1 71 ? -5.977 -22.328 -11.492 1 95.81 71 SER A O 1
ATOM 565 N N . GLU A 1 72 ? -6.414 -21.938 -9.398 1 97.75 72 GLU A N 1
ATOM 566 C CA . GLU A 1 72 ? -7.867 -21.969 -9.539 1 97.75 72 GLU A CA 1
ATOM 567 C C . GLU A 1 72 ? -8.477 -20.594 -9.242 1 97.75 72 GLU A C 1
ATOM 569 O O . GLU A 1 72 ? -8.297 -20.047 -8.156 1 97.75 72 GLU A O 1
ATOM 574 N N . VAL A 1 73 ? -9.219 -20.078 -10.242 1 98 73 VAL A N 1
ATOM 575 C CA . VAL A 1 73 ? -9.805 -18.734 -10.102 1 98 73 VAL A CA 1
ATOM 576 C C . VAL A 1 73 ? -11.266 -18.766 -10.547 1 98 73 VAL A C 1
ATOM 578 O O . VAL A 1 73 ? -11.664 -19.609 -11.344 1 98 73 VAL A O 1
ATOM 581 N N . GLU A 1 74 ? -12.023 -17.922 -9.945 1 98.12 74 GLU A N 1
ATOM 582 C CA . GLU A 1 74 ? -13.43 -17.75 -10.297 1 98.12 74 GLU A CA 1
ATOM 583 C C . GLU A 1 74 ? -13.688 -16.359 -10.883 1 98.12 74 GLU A C 1
ATOM 585 O O . GLU A 1 74 ? -13.617 -15.352 -10.164 1 98.12 74 GLU A O 1
ATOM 590 N N . PRO A 1 75 ? -13.984 -16.297 -12.141 1 97.44 75 PRO A N 1
ATOM 591 C CA . PRO A 1 75 ? -14.367 -15 -12.695 1 97.44 75 PRO A CA 1
ATOM 592 C C . PRO A 1 75 ? -15.719 -14.516 -12.18 1 97.44 75 PRO A C 1
ATOM 594 O O . PRO A 1 75 ? -16.656 -15.305 -12.031 1 97.44 75 PRO A O 1
ATOM 597 N N . ILE A 1 76 ? -15.742 -13.258 -11.844 1 97.06 76 ILE A N 1
ATOM 598 C CA . ILE A 1 76 ? -16.953 -12.586 -11.391 1 97.06 76 ILE A CA 1
ATOM 599 C C . ILE A 1 76 ? -17.266 -11.406 -12.305 1 97.06 76 ILE A C 1
ATOM 601 O O . ILE A 1 76 ? -16.422 -10.516 -12.492 1 97.06 76 ILE A O 1
ATOM 605 N N . LEU A 1 77 ? -18.438 -11.391 -12.883 1 97 77 LEU A N 1
ATOM 606 C CA . LEU A 1 77 ? -18.828 -10.234 -13.688 1 97 77 LEU A CA 1
ATOM 607 C C . LEU A 1 77 ? -18.812 -8.961 -12.852 1 97 77 LEU A C 1
ATOM 609 O O . LEU A 1 77 ? -19.422 -8.891 -11.789 1 97 77 LEU A O 1
ATOM 613 N N . ALA A 1 78 ? -18.016 -7.965 -13.391 1 95.94 78 ALA A N 1
ATOM 614 C CA . ALA A 1 78 ? -17.844 -6.723 -12.641 1 95.94 78 ALA A CA 1
ATOM 615 C C . ALA A 1 78 ? -19.188 -6.07 -12.344 1 95.94 78 ALA A C 1
ATOM 617 O O . ALA A 1 78 ? -19.422 -5.621 -11.219 1 95.94 78 ALA A O 1
ATOM 618 N N . ALA A 1 79 ? -20.062 -6.004 -13.289 1 95.25 79 ALA A N 1
ATOM 619 C CA . ALA A 1 79 ? -21.391 -5.406 -13.117 1 95.25 79 ALA A CA 1
ATOM 620 C C . ALA A 1 79 ? -22.141 -6.055 -11.961 1 95.25 79 ALA A C 1
ATOM 622 O O . ALA A 1 79 ? -22.75 -5.367 -11.141 1 95.25 79 ALA A O 1
ATOM 623 N N . ASP A 1 80 ? -22.062 -7.348 -11.898 1 95.38 80 ASP A N 1
ATOM 624 C CA . ASP A 1 80 ? -22.719 -8.078 -10.82 1 95.38 80 ASP A CA 1
ATOM 625 C C . ASP A 1 80 ? -22.047 -7.809 -9.477 1 95.38 80 ASP A C 1
ATOM 627 O O . ASP A 1 80 ? -22.719 -7.699 -8.453 1 95.38 80 ASP A O 1
ATOM 631 N N . TRP A 1 81 ? -20.734 -7.75 -9.5 1 94.62 81 TRP A N 1
ATOM 632 C CA . TRP A 1 81 ? -19.953 -7.477 -8.297 1 94.62 81 TRP A CA 1
ATOM 633 C C . TRP A 1 81 ? -20.359 -6.141 -7.684 1 94.62 81 TRP A C 1
ATOM 635 O O . TRP A 1 81 ? -20.734 -6.078 -6.512 1 94.62 81 TRP A O 1
ATOM 645 N N . TYR A 1 82 ? -20.391 -5.094 -8.469 1 92.5 82 TYR A N 1
ATOM 646 C CA . TYR A 1 82 ? -20.672 -3.756 -7.961 1 92.5 82 TYR A CA 1
ATOM 647 C C . TYR A 1 82 ? -22.125 -3.617 -7.547 1 92.5 82 TYR A C 1
ATOM 649 O O . TYR A 1 82 ? -22.438 -2.939 -6.562 1 92.5 82 TYR A O 1
ATOM 657 N N . LYS A 1 83 ? -22.984 -4.27 -8.266 1 92.38 83 LYS A N 1
ATOM 658 C CA . LYS A 1 83 ? -24.391 -4.297 -7.887 1 92.38 83 LYS A CA 1
ATOM 659 C C . LYS A 1 83 ? -24.578 -4.945 -6.52 1 92.38 83 LYS A C 1
ATOM 661 O O . LYS A 1 83 ? -25.328 -4.441 -5.684 1 92.38 83 LYS A O 1
ATOM 666 N N . SER A 1 84 ? -23.859 -6.02 -6.367 1 91.38 84 SER A N 1
ATOM 667 C CA . SER A 1 84 ? -23.969 -6.742 -5.102 1 91.38 84 SER A CA 1
ATOM 668 C C . SER A 1 84 ? -23.438 -5.91 -3.943 1 91.38 84 SER A C 1
ATOM 670 O O . SER A 1 84 ? -23.922 -6.012 -2.816 1 91.38 84 SER A O 1
ATOM 672 N N . LEU A 1 85 ? -22.406 -5.129 -4.141 1 87.75 85 LEU A N 1
ATOM 673 C CA . LEU A 1 85 ? -21.844 -4.258 -3.119 1 87.75 85 LEU A CA 1
ATOM 674 C C . LEU A 1 85 ? -22.859 -3.227 -2.652 1 87.75 85 LEU A C 1
ATOM 676 O O . LEU A 1 85 ? -22.938 -2.908 -1.462 1 87.75 85 LEU A O 1
ATOM 680 N N . GLU A 1 86 ? -23.609 -2.797 -3.57 1 83.56 86 GLU A N 1
ATOM 681 C CA . GLU A 1 86 ? -24.609 -1.785 -3.268 1 83.56 86 GLU A CA 1
ATOM 682 C C . GLU A 1 86 ? -25.812 -2.396 -2.539 1 83.56 86 GLU A C 1
ATOM 684 O O . GLU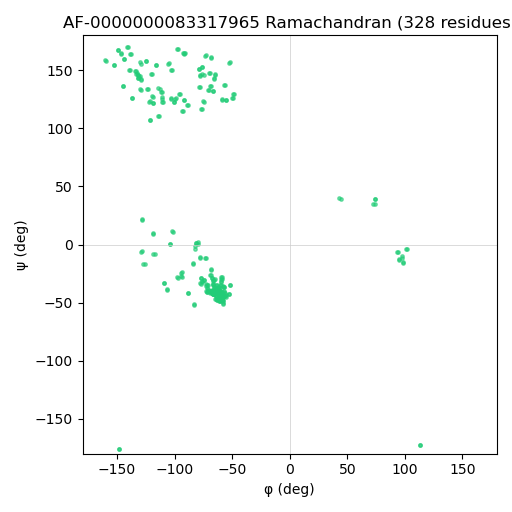 A 1 86 ? -26.422 -1.748 -1.688 1 83.56 86 GLU A O 1
ATOM 689 N N . GLU A 1 87 ? -26.094 -3.594 -2.83 1 86 87 GLU A N 1
ATOM 690 C CA . GLU A 1 87 ? -27.328 -4.215 -2.371 1 86 87 GLU A CA 1
ATOM 691 C C . GLU A 1 87 ? -27.109 -4.965 -1.06 1 86 87 GLU A C 1
ATOM 693 O O . GLU A 1 87 ? -28.047 -5.141 -0.279 1 86 87 GLU A O 1
ATOM 698 N N . ASP A 1 88 ? -25.906 -5.414 -0.86 1 86.44 88 ASP A N 1
ATOM 699 C CA . ASP A 1 88 ? -25.656 -6.281 0.288 1 86.44 88 ASP A CA 1
ATOM 700 C C . ASP A 1 88 ? -24.594 -5.676 1.213 1 86.44 88 ASP A C 1
ATOM 702 O O . ASP A 1 88 ? -23.391 -5.816 0.971 1 86.44 88 ASP A O 1
ATOM 706 N N . PRO A 1 89 ? -25.047 -5.188 2.35 1 80.12 89 PRO A N 1
ATOM 707 C CA . PRO A 1 89 ? -24.125 -4.562 3.289 1 80.12 89 PRO A CA 1
ATOM 708 C C . PRO A 1 89 ? -23.047 -5.531 3.791 1 80.12 89 PRO A C 1
ATOM 710 O O . PRO A 1 89 ? -21.922 -5.121 4.059 1 80.12 89 PRO A O 1
ATOM 713 N N . LYS A 1 90 ? -23.422 -6.727 4 1 86.81 90 LYS A N 1
ATOM 714 C CA . LYS A 1 90 ? -22.469 -7.73 4.465 1 86.81 90 LYS A CA 1
ATOM 715 C C . LYS A 1 90 ? -21.312 -7.902 3.475 1 86.81 90 LYS A C 1
ATOM 717 O O . LYS A 1 90 ? -20.172 -8.125 3.875 1 86.81 90 LYS A O 1
ATOM 722 N N . LYS A 1 91 ? -21.625 -7.727 2.297 1 87.94 91 LYS A N 1
ATOM 723 C CA . LYS A 1 91 ? -20.594 -7.844 1.267 1 87.94 91 LYS A CA 1
ATOM 724 C C . LYS A 1 91 ? -19.625 -6.664 1.322 1 87.94 91 LYS A C 1
ATOM 726 O O . LYS A 1 91 ? -18.406 -6.844 1.187 1 87.94 91 LYS A O 1
ATOM 731 N N . ALA A 1 92 ? -20.188 -5.52 1.545 1 87.56 92 ALA A N 1
ATOM 732 C CA . ALA A 1 92 ? -19.359 -4.324 1.648 1 87.56 92 ALA A CA 1
ATOM 733 C C . ALA A 1 92 ? -18.344 -4.457 2.779 1 87.56 92 ALA A C 1
ATOM 735 O O . ALA A 1 92 ? -17.172 -4.102 2.617 1 87.56 92 ALA A O 1
ATOM 736 N N . LEU A 1 93 ? -18.766 -5.004 3.826 1 89.12 93 LEU A N 1
ATOM 737 C CA . LEU A 1 93 ? -17.891 -5.176 4.98 1 89.12 93 LEU A CA 1
ATOM 738 C C . LEU A 1 93 ? -16.828 -6.223 4.699 1 89.12 93 LEU A C 1
ATOM 740 O O . LEU A 1 93 ? -15.664 -6.059 5.098 1 89.12 93 LEU A O 1
ATOM 744 N N . GLU A 1 94 ? -17.203 -7.223 4.078 1 90.31 94 GLU A N 1
ATOM 745 C CA . GLU A 1 94 ? -16.266 -8.281 3.709 1 90.31 94 GLU A CA 1
ATOM 746 C C . GLU A 1 94 ? -15.164 -7.742 2.805 1 90.31 94 GLU A C 1
ATOM 748 O O . GLU A 1 94 ? -13.984 -8.07 2.99 1 90.31 94 GLU A O 1
ATOM 753 N N . ILE A 1 95 ? -15.531 -6.949 1.934 1 90.69 95 ILE A N 1
ATOM 754 C CA . ILE A 1 95 ? -14.57 -6.391 0.989 1 90.69 95 ILE A CA 1
ATOM 755 C C . ILE A 1 95 ? -13.68 -5.375 1.7 1 90.69 95 ILE A C 1
ATOM 757 O O . ILE A 1 95 ? -12.477 -5.309 1.439 1 90.69 95 ILE A O 1
ATOM 761 N N . ALA A 1 96 ? -14.312 -4.633 2.529 1 91.56 96 ALA A N 1
ATOM 762 C CA . ALA A 1 96 ? -13.539 -3.68 3.32 1 91.56 96 ALA A CA 1
ATOM 763 C C . ALA A 1 96 ? -12.469 -4.391 4.141 1 91.56 96 ALA A C 1
ATOM 765 O O . ALA A 1 96 ? -11.352 -3.889 4.281 1 91.56 96 ALA A O 1
ATOM 766 N N . LEU A 1 97 ? -12.805 -5.508 4.582 1 91.69 97 LEU A N 1
ATOM 767 C CA . LEU A 1 97 ? -11.852 -6.305 5.352 1 91.69 97 LEU A CA 1
ATOM 768 C C . LEU A 1 97 ? -10.703 -6.781 4.465 1 91.69 97 LEU A C 1
ATOM 770 O O . LEU A 1 97 ? -9.547 -6.75 4.879 1 91.69 97 LEU A O 1
ATOM 774 N N . LEU A 1 98 ? -11.016 -7.184 3.328 1 91.25 98 LEU A N 1
ATOM 775 C CA . LEU A 1 98 ? -9.992 -7.586 2.365 1 91.25 98 LEU A CA 1
ATOM 776 C C . LEU A 1 98 ? -9.062 -6.422 2.041 1 91.25 98 LEU A C 1
ATOM 778 O O . LEU A 1 98 ? -7.844 -6.598 1.981 1 91.25 98 LEU A O 1
ATOM 782 N N . LEU A 1 99 ? -9.648 -5.305 1.878 1 93.94 99 LEU A N 1
ATOM 783 C CA . LEU A 1 99 ? -8.867 -4.113 1.551 1 93.94 99 LEU A CA 1
ATOM 784 C C . LEU A 1 99 ? -7.98 -3.703 2.721 1 93.94 99 LEU A C 1
ATOM 786 O O . LEU A 1 99 ? -6.828 -3.307 2.523 1 93.94 99 LEU A O 1
ATOM 790 N N . GLN A 1 100 ? -8.523 -3.785 3.904 1 93.69 100 GLN A N 1
ATOM 791 C CA . GLN A 1 100 ? -7.715 -3.482 5.082 1 93.69 100 GLN A CA 1
ATOM 792 C C . GLN A 1 100 ? -6.512 -4.418 5.176 1 93.69 100 GLN A C 1
ATOM 794 O O . GLN A 1 100 ? -5.395 -3.975 5.453 1 93.69 100 GLN A O 1
ATOM 799 N N . ASP A 1 101 ? -6.715 -5.668 4.945 1 92.19 101 ASP A N 1
ATOM 800 C CA . ASP A 1 101 ? -5.625 -6.637 4.977 1 92.19 101 ASP A CA 1
ATOM 801 C C . ASP A 1 101 ? -4.57 -6.312 3.922 1 92.19 101 ASP A C 1
ATOM 803 O O . ASP A 1 101 ? -3.369 -6.449 4.172 1 92.19 101 ASP A O 1
ATOM 807 N N . LYS A 1 102 ? -5.02 -5.91 2.836 1 92.62 102 LYS A N 1
ATOM 808 C CA . LYS A 1 102 ? -4.102 -5.527 1.768 1 92.62 102 LYS A CA 1
ATOM 809 C C . LYS A 1 102 ? -3.287 -4.297 2.158 1 92.62 102 LYS A C 1
ATOM 811 O O . LYS A 1 102 ? -2.084 -4.23 1.894 1 92.62 102 LYS A O 1
ATOM 816 N N . VAL A 1 103 ? -3.932 -3.355 2.754 1 92.81 103 VAL A N 1
ATOM 817 C CA . VAL A 1 103 ? -3.25 -2.156 3.234 1 92.81 103 VAL A CA 1
ATOM 818 C C . VAL A 1 103 ? -2.172 -2.545 4.242 1 92.81 103 VAL A C 1
ATOM 820 O O . VAL A 1 103 ? -1.034 -2.076 4.156 1 92.81 103 VAL A O 1
ATOM 823 N N . ARG A 1 104 ? -2.504 -3.416 5.117 1 90.44 104 ARG A N 1
ATOM 824 C CA . ARG A 1 104 ? -1.554 -3.879 6.125 1 90.44 104 ARG A CA 1
ATOM 825 C C . ARG A 1 104 ? -0.347 -4.547 5.473 1 90.44 104 ARG A C 1
ATOM 827 O O . ARG A 1 104 ? 0.796 -4.273 5.848 1 90.44 104 ARG A O 1
ATOM 834 N N . PHE A 1 105 ? -0.618 -5.332 4.551 1 88.38 105 PHE A N 1
ATOM 835 C CA . PHE A 1 105 ? 0.452 -6.02 3.84 1 88.38 105 PHE A CA 1
ATOM 836 C C . PHE A 1 105 ? 1.33 -5.027 3.09 1 88.38 105 PHE A C 1
ATOM 838 O O . PHE A 1 105 ? 2.559 -5.102 3.156 1 88.38 105 PHE A O 1
ATOM 845 N N . MET A 1 106 ? 0.725 -4.121 2.379 1 90.69 106 MET A N 1
ATOM 846 C CA . MET A 1 106 ? 1.465 -3.133 1.597 1 90.69 106 MET A CA 1
ATOM 847 C C . MET A 1 106 ? 2.291 -2.227 2.504 1 90.69 106 MET A C 1
ATOM 849 O O . MET A 1 106 ? 3.393 -1.815 2.139 1 90.69 106 MET A O 1
ATOM 853 N N . GLN A 1 107 ? 1.695 -1.929 3.598 1 90 107 GLN A N 1
ATOM 854 C CA . GLN A 1 107 ? 2.453 -1.134 4.559 1 90 107 GLN A CA 1
ATOM 855 C C . GLN A 1 107 ? 3.725 -1.859 4.992 1 90 107 GLN A C 1
ATOM 857 O O . GLN A 1 107 ? 4.797 -1.258 5.051 1 90 107 GLN A O 1
ATOM 862 N N . GLN A 1 108 ? 3.67 -3.111 5.297 1 87.81 108 GLN A N 1
ATOM 863 C CA . GLN A 1 108 ? 4.84 -3.91 5.652 1 87.81 108 GLN A CA 1
ATOM 864 C C . GLN A 1 108 ? 5.867 -3.912 4.527 1 87.81 108 GLN A C 1
ATOM 866 O O . GLN A 1 108 ? 7.07 -3.795 4.777 1 87.81 108 GLN A O 1
ATOM 871 N N . ARG A 1 109 ? 5.387 -4.062 3.385 1 88.94 109 ARG A N 1
ATOM 872 C CA . ARG A 1 109 ? 6.266 -4.066 2.219 1 88.94 109 ARG A CA 1
ATOM 873 C C . ARG A 1 109 ? 7.004 -2.738 2.082 1 88.94 109 ARG A C 1
ATOM 875 O O . ARG A 1 109 ? 8.211 -2.715 1.851 1 88.94 109 ARG A O 1
ATOM 882 N N . ILE A 1 110 ? 6.301 -1.665 2.227 1 89.88 110 ILE A N 1
ATOM 883 C CA . ILE A 1 110 ? 6.883 -0.333 2.109 1 89.88 110 ILE A CA 1
ATOM 884 C C . ILE A 1 110 ? 7.934 -0.133 3.197 1 89.88 110 ILE A C 1
ATOM 886 O O . ILE A 1 110 ? 9.016 0.394 2.932 1 89.88 110 ILE A O 1
ATOM 890 N N . ASP A 1 111 ? 7.609 -0.621 4.383 1 87 111 ASP A N 1
ATOM 891 C CA . ASP A 1 111 ? 8.555 -0.528 5.488 1 87 111 ASP A CA 1
ATOM 892 C C . ASP A 1 111 ? 9.867 -1.24 5.156 1 87 111 ASP A C 1
ATOM 894 O O . ASP A 1 111 ? 10.945 -0.721 5.43 1 87 111 ASP A O 1
ATOM 898 N N . HIS A 1 112 ? 9.758 -2.334 4.594 1 87.44 112 HIS A N 1
ATOM 899 C CA . HIS A 1 112 ? 10.938 -3.117 4.258 1 87.44 112 HIS A CA 1
ATOM 900 C C . HIS A 1 112 ? 11.711 -2.482 3.107 1 87.44 112 HIS A C 1
ATOM 902 O O . HIS A 1 112 ? 12.945 -2.459 3.119 1 87.44 112 HIS A O 1
ATOM 908 N N . LEU A 1 113 ? 11.023 -1.919 2.131 1 88.25 113 LEU A N 1
ATOM 909 C CA . LEU A 1 113 ? 11.648 -1.294 0.973 1 88.25 113 LEU A CA 1
ATOM 910 C C . LEU A 1 113 ? 12.414 -0.038 1.38 1 88.25 113 LEU A C 1
ATOM 912 O O . LEU A 1 113 ? 13.422 0.312 0.758 1 88.25 113 LEU A O 1
ATOM 916 N N . THR A 1 114 ? 11.977 0.623 2.443 1 85.62 114 THR A N 1
ATOM 917 C CA . THR A 1 114 ? 12.555 1.907 2.818 1 85.62 114 THR A CA 1
ATOM 918 C C . THR A 1 114 ? 13.602 1.729 3.912 1 85.62 114 THR A C 1
ATOM 920 O O . THR A 1 114 ? 14.555 2.51 4.004 1 85.62 114 THR A O 1
ATOM 923 N N . ALA A 1 115 ? 13.508 0.726 4.734 1 81.44 115 ALA A N 1
ATOM 924 C CA . ALA A 1 115 ? 14.391 0.664 5.895 1 81.44 115 ALA A CA 1
ATOM 925 C C . ALA A 1 115 ? 15.117 -0.675 5.957 1 81.44 115 ALA A C 1
ATOM 927 O O . ALA A 1 115 ? 16.109 -0.818 6.688 1 81.44 115 ALA A O 1
ATOM 928 N N . GLY A 1 116 ? 14.695 -1.634 5.293 1 83.62 116 GLY A N 1
ATOM 929 C CA . GLY A 1 116 ? 15.297 -2.955 5.375 1 83.62 116 GLY A CA 1
ATOM 930 C C . GLY A 1 116 ? 16.594 -3.066 4.594 1 83.62 116 GLY A C 1
ATOM 931 O O . GLY A 1 116 ? 16.75 -2.443 3.541 1 83.62 116 GLY A O 1
ATOM 932 N N . THR A 1 117 ? 17.531 -3.887 5.152 1 88.81 117 THR A N 1
ATOM 933 C CA . THR A 1 117 ? 18.719 -4.246 4.391 1 88.81 117 THR A CA 1
ATOM 934 C C . THR A 1 117 ? 18.359 -5.156 3.219 1 88.81 117 THR A C 1
ATOM 936 O O . THR A 1 117 ? 17.281 -5.75 3.197 1 88.81 117 THR A O 1
ATOM 939 N N . PRO A 1 118 ? 19.297 -5.203 2.252 1 91.88 118 PRO A N 1
ATOM 940 C CA . PRO A 1 118 ? 19.047 -6.117 1.138 1 91.88 118 PRO A CA 1
ATOM 941 C C . PRO A 1 118 ? 18.734 -7.539 1.602 1 91.88 118 PRO A C 1
ATOM 943 O O . PRO A 1 118 ? 17.797 -8.172 1.097 1 91.88 118 PRO A O 1
ATOM 946 N N . ALA A 1 119 ? 19.484 -7.984 2.566 1 93.94 119 ALA A N 1
ATOM 947 C CA . ALA A 1 119 ? 19.281 -9.336 3.074 1 93.94 119 ALA A CA 1
ATOM 948 C C . ALA A 1 119 ? 17.922 -9.469 3.744 1 93.94 119 ALA A C 1
ATOM 950 O O . ALA A 1 119 ? 17.234 -10.484 3.582 1 93.94 119 ALA A O 1
ATOM 951 N N . GLU A 1 120 ? 17.516 -8.453 4.445 1 91.81 120 GLU A N 1
ATOM 952 C CA . GLU A 1 120 ? 16.219 -8.469 5.129 1 91.81 120 GLU A CA 1
ATOM 953 C C . GLU A 1 120 ? 15.07 -8.453 4.129 1 91.81 120 GLU A C 1
ATOM 955 O O . GLU A 1 120 ? 14.062 -9.133 4.324 1 91.81 120 GLU A O 1
ATOM 960 N N . ARG A 1 121 ? 15.219 -7.684 3.1 1 92.06 121 ARG A N 1
ATOM 961 C CA . ARG A 1 121 ? 14.195 -7.602 2.066 1 92.06 121 ARG A CA 1
ATOM 962 C C . ARG A 1 121 ? 14 -8.953 1.382 1 92.06 121 ARG A C 1
ATOM 964 O O . ARG A 1 121 ? 12.867 -9.391 1.186 1 92.06 121 ARG A O 1
ATOM 971 N N . LEU A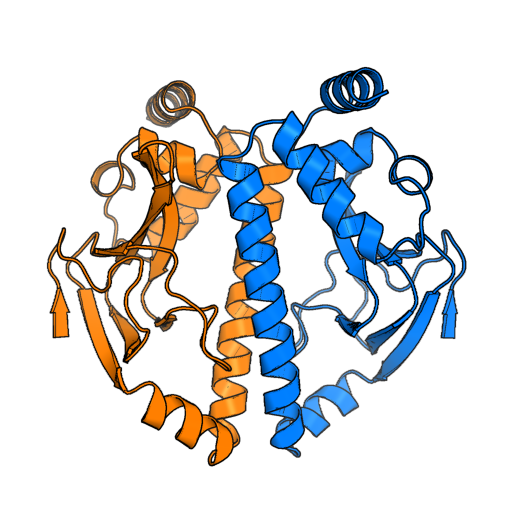 1 122 ? 15.078 -9.602 1.115 1 93.94 122 LEU A N 1
ATOM 972 C CA . LEU A 1 122 ? 15 -10.914 0.486 1 93.94 122 LEU A CA 1
ATOM 973 C C . LEU A 1 122 ? 14.367 -11.938 1.428 1 93.94 122 LEU A C 1
ATOM 975 O O . LEU A 1 122 ? 13.531 -12.742 1.007 1 93.94 122 LEU A O 1
ATOM 979 N N . ALA A 1 123 ? 14.766 -11.875 2.66 1 92.62 123 ALA A N 1
ATOM 980 C CA . ALA A 1 123 ? 14.227 -12.805 3.652 1 92.62 123 ALA A CA 1
ATOM 981 C C . ALA A 1 123 ? 12.719 -12.633 3.812 1 92.62 123 ALA A C 1
ATOM 983 O O . ALA A 1 123 ? 11.984 -13.617 3.939 1 92.62 123 ALA A O 1
ATOM 984 N N . LEU A 1 124 ? 12.289 -11.406 3.82 1 88.81 124 LEU A N 1
ATOM 985 C CA . LEU A 1 124 ? 10.867 -11.125 3.957 1 88.81 124 LEU A CA 1
ATOM 986 C C . LEU A 1 124 ? 10.086 -11.68 2.77 1 88.81 124 LEU A C 1
ATOM 988 O O . LEU A 1 124 ? 9.031 -12.289 2.945 1 88.81 124 LEU A O 1
ATOM 992 N N . LEU A 1 125 ? 10.57 -11.414 1.618 1 91.12 125 LEU A N 1
ATOM 993 C CA . LEU A 1 125 ? 9.914 -11.938 0.424 1 91.12 125 LEU A CA 1
ATOM 994 C C . LEU A 1 125 ? 9.836 -13.461 0.462 1 91.12 125 LEU A C 1
ATOM 996 O O . LEU A 1 125 ? 8.797 -14.039 0.165 1 91.12 125 LEU A O 1
ATOM 1000 N N . GLN A 1 126 ? 10.93 -14.047 0.817 1 90.75 126 GLN A N 1
ATOM 1001 C CA . GLN A 1 126 ? 10.984 -15.5 0.883 1 90.75 126 GLN A CA 1
ATOM 1002 C C . GLN A 1 126 ? 9.977 -16.047 1.891 1 90.75 126 GLN A C 1
ATOM 1004 O O . GLN A 1 126 ? 9.289 -17.031 1.613 1 90.75 126 GLN A O 1
ATOM 1009 N N . HIS A 1 127 ? 9.969 -15.414 3 1 88.19 127 HIS A N 1
ATOM 1010 C CA . HIS A 1 127 ? 9.039 -15.844 4.039 1 88.19 127 HIS A CA 1
ATOM 1011 C C . HIS A 1 127 ? 7.594 -15.711 3.572 1 88.19 127 HIS A C 1
ATOM 1013 O O . HIS A 1 127 ? 6.805 -16.641 3.723 1 88.19 127 HIS A O 1
ATOM 1019 N N . TRP A 1 128 ? 7.332 -14.633 3.059 1 84.44 128 TRP A N 1
ATOM 1020 C CA . TRP A 1 128 ? 5.98 -14.375 2.58 1 84.44 128 TRP A CA 1
ATOM 1021 C C . TRP A 1 128 ? 5.586 -15.367 1.493 1 84.44 128 TRP A C 1
ATOM 1023 O O . TRP A 1 128 ? 4.504 -15.961 1.547 1 84.44 128 TRP A O 1
ATOM 1033 N N . MET A 1 129 ? 6.391 -15.555 0.544 1 86.06 129 MET A N 1
ATOM 1034 C CA . MET A 1 129 ? 6.094 -16.438 -0.586 1 86.06 129 MET A CA 1
ATOM 1035 C C . MET A 1 129 ? 6 -17.891 -0.136 1 86.06 129 MET A C 1
ATOM 1037 O O . MET A 1 129 ? 5.238 -18.672 -0.707 1 86.06 129 MET A O 1
ATOM 1041 N N . SER A 1 130 ? 6.797 -18.234 0.825 1 85.31 130 SER A N 1
ATOM 1042 C CA . SER A 1 130 ? 6.82 -19.609 1.282 1 85.31 130 SER A CA 1
ATOM 1043 C C . SER A 1 130 ? 5.445 -20.062 1.775 1 85.31 130 SER A C 1
ATOM 1045 O O . SER A 1 130 ? 5.109 -21.234 1.714 1 85.31 130 SER A O 1
ATOM 1047 N N . THR A 1 131 ? 4.688 -19.188 2.225 1 79.44 131 THR A N 1
ATOM 1048 C CA . THR A 1 131 ? 3.355 -19.5 2.738 1 79.44 131 THR A CA 1
ATOM 1049 C C . THR A 1 131 ? 2.428 -19.938 1.607 1 79.44 131 THR A C 1
ATOM 1051 O O . THR A 1 131 ? 1.492 -20.703 1.829 1 79.44 131 THR A O 1
ATOM 1054 N N . TYR A 1 132 ? 2.76 -19.578 0.4 1 79.38 132 TYR A N 1
ATOM 1055 C CA . TYR A 1 132 ? 1.823 -19.797 -0.695 1 79.38 132 TYR A CA 1
ATOM 1056 C C . TYR A 1 132 ? 2.416 -20.734 -1.733 1 79.38 132 TYR A C 1
ATOM 1058 O O . TYR A 1 132 ? 1.739 -21.125 -2.693 1 79.38 132 TYR A O 1
ATOM 1066 N N . THR A 1 133 ? 3.582 -21.109 -1.719 1 80.81 133 THR A N 1
ATOM 1067 C CA . THR A 1 133 ? 4.227 -21.891 -2.766 1 80.81 133 THR A CA 1
ATOM 1068 C C . THR A 1 133 ? 4.34 -23.359 -2.352 1 80.81 133 THR A C 1
ATOM 1070 O O . THR A 1 133 ? 4.863 -24.188 -3.102 1 80.81 133 THR A O 1
ATOM 1073 N N . TYR A 1 134 ? 3.693 -23.75 -1.326 1 77.19 134 TYR A N 1
ATOM 1074 C CA . TYR A 1 134 ? 3.711 -25.125 -0.854 1 77.19 134 TYR A CA 1
ATOM 1075 C C . TYR A 1 134 ? 5.121 -25.703 -0.892 1 77.19 134 TYR A C 1
ATOM 1077 O O . TYR A 1 134 ? 5.34 -26.797 -1.402 1 77.19 134 TYR A O 1
ATOM 1085 N N . GLY A 1 135 ? 6.113 -24.953 -0.535 1 77.19 135 GLY A N 1
ATOM 1086 C CA . GLY A 1 135 ? 7.473 -25.469 -0.396 1 77.19 135 GLY A CA 1
ATOM 1087 C C . GLY A 1 135 ? 8.328 -25.203 -1.617 1 77.19 135 GLY A C 1
ATOM 1088 O O . GLY A 1 135 ? 9.539 -25.453 -1.602 1 77.19 135 GLY A O 1
ATOM 1089 N N . GLN A 1 136 ? 7.816 -24.781 -2.725 1 86.31 136 GLN A N 1
ATOM 1090 C CA . GLN A 1 136 ? 8.625 -24.453 -3.891 1 86.31 136 GLN A CA 1
ATOM 1091 C C . GLN A 1 136 ? 9.508 -23.234 -3.621 1 86.31 136 GLN A C 1
ATOM 1093 O O . GLN A 1 136 ? 9.031 -22.219 -3.107 1 86.31 136 GLN A O 1
ATOM 1098 N N . PRO A 1 137 ? 10.805 -23.453 -4 1 87.88 137 PRO A N 1
ATOM 1099 C CA . PRO A 1 137 ? 11.703 -22.312 -3.793 1 87.88 137 PRO A CA 1
ATOM 1100 C C . PRO A 1 137 ? 11.336 -21.109 -4.656 1 87.88 137 PRO A C 1
ATOM 1102 O O . PRO A 1 137 ? 10.844 -21.266 -5.773 1 87.88 137 PRO A O 1
ATOM 1105 N N . LEU A 1 138 ? 11.57 -19.906 -4.109 1 90.25 138 LEU A N 1
ATOM 1106 C CA . LEU A 1 138 ? 11.305 -18.625 -4.773 1 90.25 138 LEU A CA 1
ATOM 1107 C C . LEU A 1 138 ? 11.953 -18.594 -6.152 1 90.25 138 LEU A C 1
ATOM 1109 O O . LEU A 1 138 ? 11.344 -18.094 -7.109 1 90.25 138 LEU A O 1
ATOM 1113 N N . THR A 1 139 ? 13.156 -19.25 -6.262 1 91.06 139 THR A N 1
ATOM 1114 C CA . THR A 1 139 ? 13.953 -19.188 -7.48 1 91.06 139 THR A CA 1
ATOM 1115 C C . THR A 1 139 ? 13.383 -20.109 -8.547 1 91.06 139 THR A C 1
ATOM 1117 O O . THR A 1 139 ? 13.766 -20.031 -9.719 1 91.06 139 THR A O 1
ATOM 1120 N N . ASP A 1 140 ? 12.477 -20.938 -8.195 1 91.81 140 ASP A N 1
ATOM 1121 C CA . ASP A 1 140 ? 11.781 -21.781 -9.164 1 91.81 140 ASP A CA 1
ATOM 1122 C C . ASP A 1 140 ? 10.609 -21.016 -9.797 1 91.81 140 ASP A C 1
ATOM 1124 O O . ASP A 1 140 ? 10.086 -21.438 -10.836 1 91.81 140 ASP A O 1
ATOM 1128 N N . LEU A 1 141 ? 10.242 -19.969 -9.18 1 93.12 141 LEU A N 1
ATOM 1129 C CA . LEU A 1 141 ? 9.023 -19.281 -9.586 1 93.12 141 LEU A CA 1
ATOM 1130 C C . LEU A 1 141 ? 9.344 -17.953 -10.266 1 93.12 141 LEU A C 1
ATOM 1132 O O . LEU A 1 141 ? 8.641 -17.531 -11.188 1 93.12 141 LEU A O 1
ATOM 1136 N N . LEU A 1 142 ? 10.398 -17.344 -9.82 1 94.88 142 LEU A N 1
ATOM 1137 C CA . LEU A 1 142 ? 10.766 -16.016 -10.312 1 94.88 142 LEU A CA 1
ATOM 1138 C C . LEU A 1 142 ? 12.242 -15.969 -10.695 1 94.88 142 LEU A C 1
ATOM 1140 O O . LEU A 1 142 ? 13.078 -16.594 -10.039 1 94.88 142 LEU A O 1
ATOM 1144 N N . THR A 1 143 ? 12.508 -15.203 -11.688 1 94.38 143 THR A N 1
ATOM 1145 C CA . THR A 1 143 ? 13.906 -14.961 -12.023 1 94.38 143 THR A CA 1
ATOM 1146 C C . THR A 1 143 ? 14.555 -14.031 -11 1 94.38 143 THR A C 1
ATOM 1148 O O . THR A 1 143 ? 13.859 -13.383 -10.219 1 94.38 143 THR A O 1
ATOM 1151 N N . GLN A 1 144 ? 15.859 -14.039 -11 1 94.38 144 GLN A N 1
ATOM 1152 C CA . GLN A 1 144 ? 16.578 -13.141 -10.102 1 94.38 144 GLN A CA 1
ATOM 1153 C C . GLN A 1 144 ? 16.234 -11.68 -10.398 1 94.38 144 GLN A C 1
ATOM 1155 O O . GLN A 1 144 ? 16.188 -10.852 -9.492 1 94.38 144 GLN A O 1
ATOM 1160 N N . GLU A 1 145 ? 16.031 -11.414 -11.672 1 94.56 145 GLU A N 1
ATOM 1161 C CA . GLU A 1 145 ? 15.609 -10.07 -12.07 1 94.56 145 GLU A CA 1
ATOM 1162 C C . GLU A 1 145 ? 14.242 -9.727 -11.5 1 94.56 145 GLU A C 1
ATOM 1164 O O . GLU A 1 145 ? 14.039 -8.633 -10.977 1 94.56 145 GLU A O 1
ATOM 1169 N N . GLU A 1 146 ? 13.375 -10.609 -11.586 1 94.56 146 GLU A N 1
ATOM 1170 C CA . GLU A 1 146 ? 12.023 -10.406 -11.07 1 94.56 146 GLU A CA 1
ATOM 1171 C C . GLU A 1 146 ? 12.031 -10.258 -9.555 1 94.56 146 GLU A C 1
ATOM 1173 O O . GLU A 1 146 ? 11.32 -9.414 -9 1 94.56 146 GLU A O 1
ATOM 1178 N N . ILE A 1 147 ? 12.789 -11.062 -8.914 1 94.62 147 ILE A N 1
ATOM 1179 C CA . ILE A 1 147 ? 12.93 -10.953 -7.465 1 94.62 147 ILE A CA 1
ATOM 1180 C C . ILE A 1 147 ? 13.445 -9.562 -7.102 1 94.62 147 ILE A C 1
ATOM 1182 O O . ILE A 1 147 ? 12.891 -8.898 -6.219 1 94.62 147 ILE A O 1
ATOM 1186 N N . GLY A 1 148 ? 14.477 -9.164 -7.805 1 94.31 148 GLY A N 1
ATOM 1187 C CA . GLY A 1 148 ? 15.023 -7.832 -7.586 1 94.31 148 GLY A CA 1
ATOM 1188 C C . GLY A 1 148 ? 14 -6.73 -7.785 1 94.31 148 GLY A C 1
ATOM 1189 O O . GLY A 1 148 ? 13.93 -5.789 -6.992 1 94.31 148 GLY A O 1
ATOM 1190 N N . GLN A 1 149 ? 13.156 -6.848 -8.766 1 92.19 149 GLN A N 1
ATOM 1191 C CA . GLN A 1 149 ? 12.117 -5.863 -9.062 1 92.19 149 GLN A CA 1
ATOM 1192 C C . GLN A 1 149 ? 11.109 -5.766 -7.926 1 92.19 149 GLN A C 1
ATOM 1194 O O . GLN A 1 149 ? 10.641 -4.676 -7.598 1 92.19 149 GLN A O 1
ATOM 1199 N N . LEU A 1 150 ? 10.812 -6.836 -7.273 1 91.62 150 LEU A N 1
ATOM 1200 C CA . LEU A 1 150 ? 9.82 -6.863 -6.207 1 91.62 150 LEU A CA 1
ATOM 1201 C C . LEU A 1 150 ? 10.359 -6.207 -4.941 1 91.62 150 LEU A C 1
ATOM 1203 O O . LEU A 1 150 ? 9.609 -5.582 -4.191 1 91.62 150 LEU A O 1
ATOM 1207 N N . ILE A 1 151 ? 11.664 -6.336 -4.82 1 92.25 151 ILE A N 1
ATOM 1208 C CA . ILE A 1 151 ? 12.156 -5.902 -3.516 1 92.25 151 ILE A CA 1
ATOM 1209 C C . ILE A 1 151 ? 13.125 -4.738 -3.695 1 92.25 151 ILE A C 1
ATOM 1211 O O . ILE A 1 151 ? 13.852 -4.379 -2.764 1 92.25 151 ILE A O 1
ATOM 1215 N N . GLY A 1 152 ? 13.211 -4.207 -4.91 1 90.12 152 GLY A N 1
ATOM 1216 C CA . GLY A 1 152 ? 13.977 -3 -5.16 1 90.12 152 GLY A CA 1
ATOM 1217 C C . GLY A 1 152 ? 15.477 -3.229 -5.129 1 90.12 152 GLY A C 1
ATOM 1218 O O . GLY A 1 152 ? 16.219 -2.445 -4.531 1 90.12 152 GLY A O 1
ATOM 1219 N N . LEU A 1 153 ? 15.922 -4.336 -5.652 1 91.75 153 LEU A N 1
ATOM 1220 C CA . LEU A 1 153 ? 17.344 -4.668 -5.715 1 91.75 153 LEU A CA 1
ATOM 1221 C C . LEU A 1 153 ? 17.766 -4.965 -7.148 1 91.75 153 LEU A C 1
ATOM 1223 O O . LEU A 1 153 ? 16.922 -5.273 -8 1 91.75 153 LEU A O 1
ATOM 1227 N N . ARG A 1 154 ? 19.078 -4.805 -7.328 1 91.5 154 ARG A N 1
ATOM 1228 C CA . ARG A 1 154 ? 19.625 -5.242 -8.609 1 91.5 154 ARG A CA 1
ATOM 1229 C C . ARG A 1 154 ? 19.75 -6.762 -8.664 1 91.5 154 ARG A C 1
ATOM 1231 O O . ARG A 1 154 ? 19.906 -7.414 -7.633 1 91.5 154 ARG A O 1
ATOM 1238 N N . ARG A 1 155 ? 19.688 -7.262 -9.891 1 92.06 155 ARG A N 1
ATOM 1239 C CA . ARG A 1 155 ? 19.781 -8.703 -10.109 1 92.06 155 ARG A CA 1
ATOM 1240 C C . ARG A 1 155 ? 21.078 -9.266 -9.516 1 92.06 155 ARG A C 1
ATOM 1242 O O . ARG A 1 155 ? 21.078 -10.344 -8.914 1 92.06 155 ARG A O 1
ATOM 1249 N N . GLU A 1 156 ? 22.156 -8.508 -9.609 1 93.75 156 GLU A N 1
ATOM 1250 C CA . GLU A 1 156 ? 23.453 -8.953 -9.117 1 93.75 156 GLU A CA 1
ATOM 1251 C C . GLU A 1 156 ? 23.453 -9.102 -7.598 1 93.75 156 GLU A C 1
ATOM 1253 O O . GLU A 1 156 ? 24.047 -10.031 -7.059 1 93.75 156 GLU A O 1
ATOM 1258 N N . THR A 1 157 ? 22.844 -8.211 -6.98 1 93.19 157 THR A N 1
ATOM 1259 C CA . THR A 1 157 ? 22.75 -8.25 -5.523 1 93.19 157 THR A CA 1
ATOM 1260 C C . THR A 1 157 ? 21.906 -9.438 -5.066 1 93.19 157 THR A C 1
ATOM 1262 O O . THR A 1 157 ? 22.266 -10.133 -4.113 1 93.19 157 THR A O 1
ATOM 1265 N N . VAL A 1 158 ? 20.812 -9.68 -5.723 1 94.62 158 VAL A N 1
ATOM 1266 C CA . VAL A 1 158 ? 19.953 -10.82 -5.414 1 94.62 158 VAL A CA 1
ATOM 1267 C C . VAL A 1 158 ? 20.75 -12.117 -5.555 1 94.62 158 VAL A C 1
ATOM 1269 O O . VAL A 1 158 ? 20.672 -12.992 -4.688 1 94.62 158 VAL A O 1
ATOM 1272 N N . ASN A 1 159 ? 21.453 -12.242 -6.648 1 94.31 159 ASN A N 1
ATOM 1273 C CA . ASN A 1 159 ? 22.266 -13.43 -6.895 1 94.31 159 ASN A CA 1
ATOM 1274 C C . ASN A 1 159 ? 23.25 -13.68 -5.762 1 94.31 159 ASN A C 1
ATOM 1276 O O . ASN A 1 159 ? 23.406 -14.812 -5.309 1 94.31 159 ASN A O 1
ATOM 1280 N N . ARG A 1 160 ? 23.875 -12.602 -5.371 1 94.5 160 ARG A N 1
ATOM 1281 C CA . ARG A 1 160 ? 24.844 -12.703 -4.289 1 94.5 160 ARG A CA 1
ATOM 1282 C C . ARG A 1 160 ? 24.188 -13.18 -3 1 94.5 160 ARG A C 1
ATOM 1284 O O . ARG A 1 160 ? 24.719 -14.047 -2.311 1 94.5 160 ARG A O 1
ATOM 1291 N N . LEU A 1 161 ? 23.109 -12.664 -2.676 1 94.06 161 LEU A N 1
ATOM 1292 C CA . LEU A 1 161 ? 22.406 -13 -1.44 1 94.06 161 LEU A CA 1
ATOM 1293 C C . LEU A 1 161 ? 21.906 -14.438 -1.469 1 94.06 161 LEU A C 1
ATOM 1295 O O . LEU A 1 161 ? 21.938 -15.125 -0.448 1 94.06 161 LEU A O 1
ATOM 1299 N N . LEU A 1 162 ? 21.406 -14.844 -2.604 1 91.75 162 LEU A N 1
ATOM 1300 C CA . LEU A 1 162 ? 20.891 -16.203 -2.742 1 91.75 162 LEU A CA 1
ATOM 1301 C C . LEU A 1 162 ? 22.016 -17.219 -2.594 1 91.75 162 LEU A C 1
ATOM 1303 O O . LEU A 1 162 ? 21.812 -18.297 -2.043 1 91.75 162 LEU A O 1
ATOM 1307 N N . ARG A 1 163 ? 23.219 -16.875 -2.963 1 90.06 163 ARG A N 1
ATOM 1308 C CA . ARG A 1 163 ? 24.375 -17.766 -2.846 1 90.06 163 ARG A CA 1
ATOM 1309 C C . ARG A 1 163 ? 24.891 -17.812 -1.409 1 90.06 163 ARG A C 1
ATOM 1311 O O . ARG A 1 163 ? 25.328 -18.875 -0.941 1 90.06 163 ARG A O 1
ATOM 1318 N N . ALA A 1 164 ? 24.734 -16.656 -0.799 1 84 164 ALA A N 1
ATOM 1319 C CA . ALA A 1 164 ? 25.219 -16.578 0.58 1 84 164 ALA A CA 1
ATOM 1320 C C . ALA A 1 164 ? 24.297 -17.359 1.52 1 84 164 ALA A C 1
ATOM 1322 O O . ALA A 1 164 ? 24.719 -17.828 2.576 1 84 164 ALA A O 1
ATOM 1323 N N . ALA A 1 165 ? 23.125 -17.312 1.224 1 73.19 165 ALA A N 1
ATOM 1324 C CA . ALA A 1 165 ? 22.156 -18.016 2.057 1 73.19 165 ALA A CA 1
ATOM 1325 C C . ALA A 1 165 ? 22.25 -19.531 1.854 1 73.19 165 ALA A C 1
ATOM 1327 O O . ALA A 1 165 ? 21.688 -20.297 2.633 1 73.19 165 ALA A O 1
ATOM 1328 N N . LYS A 1 166 ? 22.953 -20.016 0.85 1 62.03 166 LYS A N 1
ATOM 1329 C CA . LYS A 1 166 ? 23.234 -21.438 0.642 1 62.03 166 LYS A CA 1
ATOM 1330 C C . LYS A 1 166 ? 24.469 -21.875 1.414 1 62.03 166 LYS A C 1
ATOM 1332 O O . LYS A 1 166 ? 25.406 -21.109 1.577 1 62.03 166 LYS A O 1
ATOM 1337 N N . MET B 1 1 ? -10.492 19.172 17.281 1 95.56 1 MET B N 1
ATOM 1338 C CA . MET B 1 1 ? -9.188 19.312 17.922 1 95.56 1 MET B CA 1
ATOM 1339 C C . MET B 1 1 ? -8.18 19.938 16.969 1 95.56 1 MET B C 1
ATOM 1341 O O . MET B 1 1 ? -8.133 19.578 15.789 1 95.56 1 MET B O 1
ATOM 1345 N N . ILE B 1 2 ? -7.453 20.906 17.5 1 97.12 2 ILE B N 1
ATOM 1346 C CA . ILE B 1 2 ? -6.438 21.578 16.703 1 97.12 2 ILE B CA 1
ATOM 1347 C C . ILE B 1 2 ? -5.047 21.203 17.219 1 97.12 2 ILE B C 1
ATOM 1349 O O . ILE B 1 2 ? -4.793 21.266 18.422 1 97.12 2 ILE B O 1
ATOM 1353 N N . LEU B 1 3 ? -4.266 20.75 16.297 1 97.25 3 LEU B N 1
ATOM 1354 C CA . LEU B 1 3 ? -2.867 20.469 16.609 1 97.25 3 LEU B CA 1
ATOM 1355 C C . LEU B 1 3 ? -1.941 21.406 15.836 1 97.25 3 LEU B C 1
ATOM 1357 O O . LEU B 1 3 ? -2.129 21.625 14.641 1 97.25 3 LEU B O 1
ATOM 1361 N N . HIS B 1 4 ? -1.015 21.906 16.562 1 96.5 4 HIS B N 1
ATOM 1362 C CA . HIS B 1 4 ? -0.009 22.75 15.914 1 96.5 4 HIS B CA 1
ATOM 1363 C C . HIS B 1 4 ? 1.198 21.922 15.484 1 96.5 4 HIS B C 1
ATOM 1365 O O . HIS B 1 4 ? 1.343 20.766 15.891 1 96.5 4 HIS B O 1
ATOM 1371 N N . LYS B 1 5 ? 1.971 22.609 14.602 1 94.25 5 LYS B N 1
ATOM 1372 C CA . LYS B 1 5 ? 3.174 21.938 14.125 1 94.25 5 LYS B CA 1
ATOM 1373 C C . LYS B 1 5 ? 3.986 21.375 15.281 1 94.25 5 LYS B C 1
ATOM 1375 O O . LYS B 1 5 ? 4.262 22.078 16.25 1 94.25 5 LYS B O 1
ATOM 1380 N N . GLY B 1 6 ? 4.262 20.062 15.172 1 95.69 6 GLY B N 1
ATOM 1381 C CA . GLY B 1 6 ? 5.109 19.422 16.156 1 95.69 6 GLY B CA 1
ATOM 1382 C C . GLY B 1 6 ? 4.324 18.688 17.234 1 95.69 6 GLY B C 1
ATOM 1383 O O . GLY B 1 6 ? 4.883 17.875 17.969 1 95.69 6 GLY B O 1
ATOM 1384 N N . GLU B 1 7 ? 3.105 18.953 17.328 1 97.88 7 GLU B N 1
ATOM 1385 C CA . GLU B 1 7 ? 2.287 18.297 18.344 1 97.88 7 GLU B CA 1
ATOM 1386 C C . GLU B 1 7 ? 1.911 16.875 17.922 1 97.88 7 GLU B C 1
ATOM 1388 O O . GLU B 1 7 ? 1.738 16.609 16.719 1 97.88 7 GLU B O 1
ATOM 1393 N N . ILE B 1 8 ? 1.723 15.992 18.922 1 97.88 8 ILE B N 1
ATOM 1394 C CA . ILE B 1 8 ? 1.494 14.57 18.688 1 97.88 8 ILE B CA 1
ATOM 1395 C C . ILE B 1 8 ? -0.005 14.281 18.688 1 97.88 8 ILE B C 1
ATOM 1397 O O . ILE B 1 8 ? -0.722 14.711 19.594 1 97.88 8 ILE B O 1
ATOM 1401 N N . LEU B 1 9 ? -0.439 13.609 17.688 1 97.38 9 LEU B N 1
ATOM 1402 C CA . LEU B 1 9 ? -1.828 13.164 17.625 1 97.38 9 LEU B CA 1
ATOM 1403 C C . LEU B 1 9 ? -2.021 11.867 18.406 1 97.38 9 LEU B C 1
ATOM 1405 O O . LEU B 1 9 ? -2.924 11.773 19.234 1 97.38 9 LEU B O 1
ATOM 1409 N N . PHE B 1 10 ? -1.199 10.875 18.125 1 96.31 10 PHE B N 1
ATOM 1410 C CA . PHE B 1 10 ? -1.161 9.625 18.875 1 96.31 10 PHE B CA 1
ATOM 1411 C C . PHE B 1 10 ? 0.258 9.07 18.938 1 96.31 10 PHE B C 1
ATOM 1413 O O . PHE B 1 10 ? 1.123 9.477 18.156 1 96.31 10 PHE B O 1
ATOM 1420 N N . ARG B 1 11 ? 0.431 8.141 19.844 1 96 11 ARG B N 1
ATOM 1421 C CA . ARG B 1 11 ? 1.771 7.617 20.078 1 96 11 ARG B CA 1
ATOM 1422 C C . ARG B 1 11 ? 1.822 6.113 19.812 1 96 11 ARG B C 1
ATOM 1424 O O . ARG B 1 11 ? 0.828 5.41 20.016 1 96 11 ARG B O 1
ATOM 1431 N N . GLN B 1 12 ? 3.012 5.773 19.328 1 94.31 12 GLN B N 1
ATOM 1432 C CA . GLN B 1 12 ? 3.291 4.344 19.25 1 94.31 12 GLN B CA 1
ATOM 1433 C C . GLN B 1 12 ? 2.973 3.646 20.578 1 94.31 12 GLN B C 1
ATOM 1435 O O . GLN B 1 12 ? 3.379 4.109 21.641 1 94.31 12 GLN B O 1
ATOM 1440 N N . GLY B 1 13 ? 2.141 2.492 20.422 1 92.38 13 GLY B N 1
ATOM 1441 C CA . GLY B 1 13 ? 1.814 1.731 21.625 1 92.38 13 GLY B CA 1
ATOM 1442 C C . GLY B 1 13 ? 0.488 2.131 22.234 1 92.38 13 GLY B C 1
ATOM 1443 O O . GLY B 1 13 ? 0.007 1.477 23.156 1 92.38 13 GLY B O 1
ATOM 1444 N N . ASP B 1 14 ? -0.06 3.242 21.781 1 91.62 14 ASP B N 1
ATOM 1445 C CA . ASP B 1 14 ? -1.374 3.639 22.281 1 91.62 14 ASP B CA 1
ATOM 1446 C C . ASP B 1 14 ? -2.383 2.5 22.141 1 91.62 14 ASP B C 1
ATOM 1448 O O . ASP B 1 14 ? -2.242 1.646 21.266 1 91.62 14 ASP B O 1
ATOM 1452 N N . ASP B 1 15 ? -3.42 2.457 22.891 1 89.31 15 ASP B N 1
ATOM 1453 C CA . ASP B 1 15 ? -4.375 1.356 22.969 1 89.31 15 ASP B CA 1
ATOM 1454 C C . ASP B 1 15 ? -5.398 1.432 21.844 1 89.31 15 ASP B C 1
ATOM 1456 O O . ASP B 1 15 ? -6.27 0.568 21.719 1 89.31 15 ASP B O 1
ATOM 1460 N N . GLY B 1 16 ? -5.34 2.344 21.078 1 89.56 16 GLY B N 1
ATOM 1461 C CA . GLY B 1 16 ? -6.246 2.424 19.953 1 89.56 16 GLY B CA 1
ATOM 1462 C C . GLY B 1 16 ? -7.668 2.781 20.344 1 89.56 16 GLY B C 1
ATOM 1463 O O . GLY B 1 16 ? -8.625 2.297 19.734 1 89.56 16 GLY B O 1
ATOM 1464 N N . LYS B 1 17 ? -7.844 3.609 21.344 1 93.88 17 LYS B N 1
ATOM 1465 C CA . LYS B 1 17 ? -9.148 4.004 21.875 1 93.88 17 LYS B CA 1
ATOM 1466 C C . LYS B 1 17 ? -9.891 4.891 20.875 1 93.88 17 LYS B C 1
ATOM 1468 O O . LYS B 1 17 ? -11.125 4.914 20.859 1 93.88 17 LYS B O 1
ATOM 1473 N N . TYR B 1 18 ? -9.102 5.531 20.078 1 96 18 TYR B N 1
ATOM 1474 C CA . TYR B 1 18 ? -9.711 6.469 19.141 1 96 18 TYR B CA 1
ATOM 1475 C C . TYR B 1 18 ? -9.203 6.246 17.734 1 96 18 TYR B C 1
ATOM 1477 O O . TYR B 1 18 ? -8.055 5.824 17.531 1 96 18 TYR B O 1
ATOM 1485 N N . LEU B 1 19 ? -10.086 6.441 16.812 1 96.44 19 LEU B N 1
ATOM 1486 C CA . LEU B 1 19 ? -9.711 6.793 15.453 1 96.44 19 LEU B CA 1
ATOM 1487 C C . LEU B 1 19 ? -9.789 8.305 15.242 1 96.44 19 LEU B C 1
ATOM 1489 O O . LEU B 1 19 ? -10.312 9.023 16.094 1 96.44 19 LEU B O 1
ATOM 1493 N N . TYR B 1 20 ? -9.242 8.734 14.125 1 97.44 20 TYR B N 1
ATOM 1494 C CA . TYR B 1 20 ? -9.188 10.18 13.906 1 97.44 20 TYR B CA 1
ATOM 1495 C C . TYR B 1 20 ? -9.555 10.523 12.469 1 97.44 20 TYR B C 1
ATOM 1497 O O . TYR B 1 20 ? -8.969 9.984 11.523 1 97.44 20 TYR B O 1
ATOM 1505 N N . ARG B 1 21 ? -10.484 11.375 12.344 1 96.94 21 ARG B N 1
ATOM 1506 C CA . ARG B 1 21 ? -10.789 11.953 11.039 1 96.94 21 ARG B CA 1
ATOM 1507 C C . ARG B 1 21 ? -10 13.242 10.82 1 96.94 21 ARG B C 1
ATOM 1509 O O . ARG B 1 21 ? -10.102 14.18 11.617 1 96.94 21 ARG B O 1
ATOM 1516 N N . VAL B 1 22 ? -9.258 13.297 9.75 1 97 22 VAL B N 1
ATOM 1517 C CA . VAL B 1 22 ? -8.438 14.477 9.469 1 97 22 VAL B CA 1
ATOM 1518 C C . VAL B 1 22 ? -9.203 15.445 8.578 1 97 22 VAL B C 1
ATOM 1520 O O . VAL B 1 22 ? -9.469 15.148 7.41 1 97 22 VAL B O 1
ATOM 1523 N N . HIS B 1 23 ? -9.492 16.562 9.078 1 96.38 23 HIS B N 1
ATOM 1524 C CA . HIS B 1 23 ? -10.211 17.562 8.312 1 96.38 23 HIS B CA 1
ATOM 1525 C C . HIS B 1 23 ? -9.25 18.438 7.52 1 96.38 23 HIS B C 1
ATOM 1527 O O . HIS B 1 23 ? -9.539 18.812 6.379 1 96.38 23 HIS B O 1
ATOM 1533 N N . SER B 1 24 ? -8.195 18.766 8.195 1 94.44 24 SER B N 1
ATOM 1534 C CA . SER B 1 24 ? -7.141 19.547 7.543 1 94.44 24 SER B CA 1
ATOM 1535 C C . SER B 1 24 ? -5.781 19.281 8.188 1 94.44 24 SER B C 1
ATOM 1537 O O . SER B 1 24 ? -5.707 18.891 9.352 1 94.44 24 SER B O 1
ATOM 1539 N N . GLY B 1 25 ? -4.809 19.516 7.312 1 93.5 25 GLY B N 1
ATOM 1540 C CA . GLY B 1 25 ? -3.455 19.422 7.832 1 93.5 25 GLY B CA 1
ATOM 1541 C C . GLY B 1 25 ? -2.676 18.25 7.246 1 93.5 25 GLY B C 1
ATOM 1542 O O . GLY B 1 25 ? -3.088 17.672 6.246 1 93.5 25 GLY B O 1
ATOM 1543 N N . LEU B 1 26 ? -1.479 18.016 7.812 1 94.56 26 LEU B N 1
ATOM 1544 C CA . LEU B 1 26 ? -0.506 17.016 7.387 1 94.56 26 LEU B CA 1
ATOM 1545 C C . LEU B 1 26 ? 0.228 16.422 8.586 1 94.56 26 LEU B C 1
ATOM 1547 O O . LEU B 1 26 ? 0.613 17.156 9.508 1 94.56 26 LEU B O 1
ATOM 1551 N N . PHE B 1 27 ? 0.342 15.102 8.5 1 96.19 27 PHE B N 1
ATOM 1552 C CA . PHE B 1 27 ? 0.986 14.414 9.609 1 96.19 27 PHE B CA 1
ATOM 1553 C C . PHE B 1 27 ? 2.084 13.484 9.109 1 96.19 27 PHE B C 1
ATOM 1555 O O . PHE B 1 27 ? 1.959 12.883 8.039 1 96.19 27 PHE B O 1
ATOM 1562 N N . LYS B 1 28 ? 3.156 13.414 9.836 1 96.25 28 LYS B N 1
ATOM 1563 C CA . LYS B 1 28 ? 4.125 12.344 9.625 1 96.25 28 LYS B CA 1
ATOM 1564 C C . LYS B 1 28 ? 3.992 11.266 10.695 1 96.25 28 LYS B C 1
ATOM 1566 O O . LYS B 1 28 ? 3.621 11.555 11.836 1 96.25 28 LYS B O 1
ATOM 1571 N N . VAL B 1 29 ? 4.312 10.031 10.359 1 96.12 29 VAL B N 1
ATOM 1572 C CA . VAL B 1 29 ? 4.262 8.906 11.281 1 96.12 29 VAL B CA 1
ATOM 1573 C C . VAL B 1 29 ? 5.656 8.305 11.438 1 96.12 29 VAL B C 1
ATOM 1575 O O . VAL B 1 29 ? 6.27 7.887 10.453 1 96.12 29 VAL B O 1
ATOM 1578 N N . THR B 1 30 ? 6.105 8.281 12.617 1 95.75 30 THR B N 1
ATOM 1579 C CA . THR B 1 30 ? 7.426 7.723 12.898 1 95.75 30 THR B CA 1
ATOM 1580 C C . THR B 1 30 ? 7.312 6.488 13.789 1 95.75 30 THR B C 1
ATOM 1582 O O . THR B 1 30 ? 6.289 6.281 14.453 1 95.75 30 THR B O 1
ATOM 1585 N N . ARG B 1 31 ? 8.25 5.691 13.68 1 91.88 31 ARG B N 1
ATOM 1586 C CA . ARG B 1 31 ? 8.305 4.48 14.492 1 91.88 31 ARG B CA 1
ATOM 1587 C C . ARG B 1 31 ? 9.656 4.34 15.172 1 91.88 31 ARG B C 1
ATOM 1589 O O . ARG B 1 31 ? 10.703 4.473 14.531 1 91.88 31 ARG B O 1
ATOM 1596 N N . LEU B 1 32 ? 9.516 4.055 16.391 1 91 32 LEU B N 1
ATOM 1597 C CA . LEU B 1 32 ? 10.719 3.76 17.156 1 91 32 LEU B CA 1
ATOM 1598 C C . LEU B 1 32 ? 11.062 2.275 17.078 1 91 32 LEU B C 1
ATOM 1600 O O . LEU B 1 32 ? 10.242 1.423 17.422 1 91 32 LEU B O 1
ATOM 1604 N N . HIS B 1 33 ? 12.242 1.954 16.562 1 83.38 33 HIS B N 1
ATOM 1605 C CA . HIS B 1 33 ? 12.695 0.57 16.469 1 83.38 33 HIS B CA 1
ATOM 1606 C C . HIS B 1 33 ? 13.469 0.145 17.703 1 83.38 33 HIS B C 1
ATOM 1608 O O . HIS B 1 33 ? 13.852 0.986 18.516 1 83.38 33 HIS B O 1
ATOM 1614 N N . GLU B 1 34 ? 13.617 -1.166 17.812 1 83.06 34 GLU B N 1
ATOM 1615 C CA . GLU B 1 34 ? 14.297 -1.719 18.984 1 83.06 34 GLU B CA 1
ATOM 1616 C C . GLU B 1 34 ? 15.727 -1.186 19.094 1 83.06 34 GLU B C 1
ATOM 1618 O O . GLU B 1 34 ? 16.25 -1.021 20.203 1 83.06 34 GLU B O 1
ATOM 1623 N N . ASN B 1 35 ? 16.328 -0.885 18 1 80.88 35 ASN B N 1
ATOM 1624 C CA . ASN B 1 35 ? 17.703 -0.404 18.016 1 80.88 35 ASN B CA 1
ATOM 1625 C C . ASN B 1 35 ? 17.781 1.074 18.375 1 80.88 35 ASN B C 1
ATOM 1627 O O . ASN B 1 35 ? 18.859 1.662 18.391 1 80.88 35 ASN B O 1
ATOM 1631 N N . GLY B 1 36 ? 16.641 1.703 18.656 1 84.5 36 GLY B N 1
ATOM 1632 C CA . GLY B 1 36 ? 16.609 3.094 19.078 1 84.5 36 GLY B CA 1
ATOM 1633 C C . GLY B 1 36 ? 16.406 4.062 17.922 1 84.5 36 GLY B C 1
ATOM 1634 O O . GLY B 1 36 ? 16.203 5.258 18.141 1 84.5 36 GLY B O 1
ATOM 1635 N N . ASN B 1 37 ? 16.422 3.566 16.781 1 85.44 37 ASN B N 1
ATOM 1636 C CA . ASN B 1 37 ? 16.266 4.43 15.609 1 85.44 37 ASN B CA 1
ATOM 1637 C C . ASN B 1 37 ? 14.797 4.793 15.383 1 85.44 37 ASN B C 1
ATOM 1639 O O . ASN B 1 37 ? 13.906 3.963 15.586 1 85.44 37 ASN B O 1
ATOM 1643 N N . ILE B 1 38 ? 14.664 6.086 15.102 1 90.06 38 ILE B N 1
ATOM 1644 C CA . ILE B 1 38 ? 13.336 6.555 14.727 1 90.06 38 ILE B CA 1
ATOM 1645 C C . ILE B 1 38 ? 13.25 6.699 13.211 1 90.06 38 ILE B C 1
ATOM 1647 O O . ILE B 1 38 ? 14.047 7.418 12.602 1 90.06 38 ILE B O 1
ATOM 1651 N N . ILE B 1 39 ? 12.32 6.02 12.656 1 90.19 39 ILE B N 1
ATOM 1652 C CA . ILE B 1 39 ? 12.203 6.02 11.203 1 90.19 39 ILE B CA 1
ATOM 1653 C C . ILE B 1 39 ? 10.844 6.582 10.797 1 90.19 39 ILE B C 1
ATOM 1655 O O . ILE B 1 39 ? 9.812 6.191 11.344 1 90.19 39 ILE B O 1
ATOM 1659 N N . LEU B 1 40 ? 10.875 7.543 9.938 1 93.44 40 LEU B N 1
ATOM 1660 C CA . LEU B 1 40 ? 9.648 8.016 9.305 1 93.44 40 LEU B CA 1
ATOM 1661 C C . LEU B 1 40 ? 9.172 7.031 8.242 1 93.44 40 LEU B C 1
ATOM 1663 O O . LEU B 1 40 ? 9.914 6.711 7.309 1 93.44 40 LEU B O 1
ATOM 1667 N N . PHE B 1 41 ? 7.887 6.574 8.422 1 86.44 41 PHE B N 1
ATOM 1668 C CA . PHE B 1 41 ? 7.527 5.531 7.469 1 86.44 41 PHE B CA 1
ATOM 1669 C C . PHE B 1 41 ? 6.203 5.859 6.781 1 86.44 41 PHE B C 1
ATOM 1671 O O . PHE B 1 41 ? 5.816 5.191 5.82 1 86.44 41 PHE B O 1
ATOM 1678 N N . ASN B 1 42 ? 5.531 6.895 7.191 1 90.5 42 ASN B N 1
ATOM 1679 C CA . ASN B 1 42 ? 4.27 7.223 6.539 1 90.5 42 ASN B CA 1
ATOM 1680 C C . ASN B 1 42 ? 3.877 8.68 6.781 1 90.5 42 ASN B C 1
ATOM 1682 O O . ASN B 1 42 ? 4.387 9.32 7.699 1 90.5 42 ASN B O 1
ATOM 1686 N N . VAL B 1 43 ? 3.043 9.156 5.902 1 92.38 43 VAL B N 1
ATOM 1687 C CA . VAL B 1 43 ? 2.381 10.445 6.055 1 92.38 43 VAL B CA 1
ATOM 1688 C C . VAL B 1 43 ? 0.89 10.305 5.758 1 92.38 43 VAL B C 1
ATOM 1690 O O . VAL B 1 43 ? 0.487 9.422 4.988 1 92.38 43 VAL B O 1
ATOM 1693 N N . PHE B 1 44 ? 0.141 11.055 6.41 1 92.81 44 PHE B N 1
ATOM 1694 C CA . PHE B 1 44 ? -1.271 11.125 6.051 1 92.81 44 PHE B CA 1
ATOM 1695 C C . PHE B 1 44 ? -1.779 12.555 6.109 1 92.81 44 PHE B C 1
ATOM 1697 O O . PHE B 1 44 ? -1.096 13.445 6.625 1 92.81 44 PHE B O 1
ATOM 1704 N N . TYR B 1 45 ? -2.938 12.75 5.473 1 91.62 45 TYR B N 1
ATOM 1705 C CA . TYR B 1 45 ? -3.365 14.117 5.168 1 91.62 45 TYR B CA 1
ATOM 1706 C C . TYR B 1 45 ? -4.883 14.227 5.191 1 91.62 45 TYR B C 1
ATOM 1708 O O . TYR B 1 45 ? -5.578 13.281 5.566 1 91.62 45 TYR B O 1
ATOM 1716 N N . ALA B 1 46 ? -5.34 15.422 4.836 1 92.38 46 ALA B N 1
ATOM 1717 C CA . ALA B 1 46 ? -6.758 15.766 4.914 1 92.38 46 ALA B CA 1
ATOM 1718 C C . ALA B 1 46 ? -7.605 14.789 4.105 1 92.38 46 ALA B C 1
ATOM 1720 O O . ALA B 1 46 ? -7.227 14.398 2.996 1 92.38 46 ALA B O 1
ATOM 1721 N N . GLY B 1 47 ? -8.789 14.352 4.684 1 90.56 47 GLY B N 1
ATOM 1722 C CA . GLY B 1 47 ? -9.719 13.477 3.982 1 90.56 47 GLY B CA 1
ATOM 1723 C C . GLY B 1 47 ? -9.617 12.023 4.414 1 90.56 47 GLY B C 1
ATOM 1724 O O . GLY B 1 47 ? -10.469 11.211 4.059 1 90.56 47 GLY B O 1
ATOM 1725 N N . GLU B 1 48 ? -8.68 11.758 5.27 1 92.19 48 GLU B N 1
ATOM 1726 C CA . GLU B 1 48 ? -8.461 10.375 5.691 1 92.19 48 GLU B CA 1
ATOM 1727 C C . GLU B 1 48 ? -8.992 10.133 7.102 1 92.19 48 GLU B C 1
ATOM 1729 O O . GLU B 1 48 ? -9.266 11.086 7.836 1 92.19 48 GLU B O 1
ATOM 1734 N N . VAL B 1 49 ? -9.273 8.898 7.324 1 95.25 49 VAL B N 1
ATOM 1735 C CA . VAL B 1 49 ? -9.469 8.414 8.688 1 95.25 49 VAL B CA 1
ATOM 1736 C C . VAL B 1 49 ? -8.328 7.473 9.07 1 95.25 49 VAL B C 1
ATOM 1738 O O . VAL B 1 49 ? -7.957 6.59 8.289 1 95.25 49 VAL B O 1
ATOM 1741 N N . VAL B 1 50 ? -7.766 7.719 10.234 1 94.69 50 VAL B N 1
ATOM 1742 C CA . VAL B 1 50 ? -6.59 6.957 10.648 1 94.69 50 VAL B CA 1
ATOM 1743 C C . VAL B 1 50 ? -6.797 6.406 12.055 1 94.69 50 VAL B C 1
ATOM 1745 O O . VAL B 1 50 ? -7.609 6.926 12.82 1 94.69 50 VAL B O 1
ATOM 1748 N N . PRO B 1 51 ? -6.031 5.324 12.328 1 93.81 51 PRO B N 1
ATOM 1749 C CA . PRO B 1 51 ? -5.051 4.645 11.477 1 93.81 51 PRO B CA 1
ATOM 1750 C C . PRO B 1 51 ? -5.699 3.809 10.375 1 93.81 51 PRO B C 1
ATOM 1752 O O . PRO B 1 51 ? -6.699 3.127 10.617 1 93.81 51 PRO B O 1
ATOM 1755 N N . HIS B 1 52 ? -5.023 3.762 9.227 1 90.56 52 HIS B N 1
ATOM 1756 C CA . HIS B 1 52 ? -5.594 3.115 8.047 1 90.56 52 HIS B CA 1
ATOM 1757 C C . HIS B 1 52 ? -5.734 1.611 8.258 1 90.56 52 HIS B C 1
ATOM 1759 O O . HIS B 1 52 ? -6.684 0.997 7.762 1 90.56 52 HIS B O 1
ATOM 1765 N N . HIS B 1 53 ? -4.863 1.057 9.039 1 90.25 53 HIS B N 1
ATOM 1766 C CA . HIS B 1 53 ? -4.824 -0.392 9.211 1 90.25 53 HIS B CA 1
ATOM 1767 C C . HIS B 1 53 ? -5.863 -0.857 10.219 1 90.25 53 HIS B C 1
ATOM 1769 O O . HIS B 1 53 ? -5.992 -2.057 10.477 1 90.25 53 HIS B O 1
ATOM 1775 N N . SER B 1 54 ? -6.652 0.021 10.781 1 93.25 54 SER B N 1
ATOM 1776 C CA . SER B 1 54 ? -7.578 -0.323 11.859 1 93.25 54 SER B CA 1
ATOM 1777 C C . SER B 1 54 ? -8.992 0.158 11.555 1 93.25 54 SER B C 1
ATOM 1779 O O . SER B 1 54 ? -9.805 0.339 12.461 1 93.25 54 SER B O 1
ATOM 1781 N N . LEU B 1 55 ? -9.32 0.384 10.344 1 93.38 55 LEU B N 1
ATOM 1782 C CA . LEU B 1 55 ? -10.602 0.997 10.016 1 93.38 55 LEU B CA 1
ATOM 1783 C C . LEU B 1 55 ? -11.734 -0.019 10.125 1 93.38 55 LEU B C 1
ATOM 1785 O O . LEU B 1 55 ? -12.867 0.345 10.422 1 93.38 55 LEU B O 1
ATOM 1789 N N . ILE B 1 56 ? -11.461 -1.288 9.898 1 92.69 56 ILE B N 1
ATOM 1790 C CA . ILE B 1 56 ? -12.5 -2.314 9.969 1 92.69 56 ILE B CA 1
ATOM 1791 C C . ILE B 1 56 ? -12.32 -3.143 11.234 1 92.69 56 ILE B C 1
ATOM 1793 O O . ILE B 1 56 ? -13.305 -3.535 11.867 1 92.69 56 ILE B O 1
ATOM 1797 N N . SER B 1 57 ? -11.125 -3.438 11.633 1 91.44 57 SER B N 1
ATOM 1798 C CA . SER B 1 57 ? -10.781 -4.141 12.867 1 91.44 57 SER B CA 1
ATOM 1799 C C . SER B 1 57 ? -9.555 -3.529 13.523 1 91.44 57 SER B C 1
ATOM 1801 O O . SER B 1 57 ? -8.672 -2.992 12.844 1 91.44 57 SER B O 1
ATOM 1803 N N . PRO B 1 58 ? -9.578 -3.66 14.766 1 91.75 58 PRO B N 1
ATOM 1804 C CA . PRO B 1 58 ? -8.492 -3 15.492 1 91.75 58 PRO B CA 1
ATOM 1805 C C . PRO B 1 58 ? -7.137 -3.668 15.266 1 91.75 58 PRO B C 1
ATOM 1807 O O . PRO B 1 58 ? -7.074 -4.879 15.023 1 91.75 58 PRO B O 1
ATOM 1810 N N . LYS B 1 59 ? -6.129 -2.863 15.289 1 91.81 59 LYS B N 1
ATOM 1811 C CA . LYS B 1 59 ? -4.73 -3.283 15.281 1 91.81 59 LYS B CA 1
ATOM 1812 C C . LYS B 1 59 ? -3.877 -2.354 16.141 1 91.81 59 LYS B C 1
ATOM 1814 O O . LYS B 1 59 ? -4.258 -1.21 16.391 1 91.81 59 LYS B O 1
ATOM 1819 N N . GLU B 1 60 ? -2.795 -2.826 16.516 1 90.62 60 GLU B N 1
ATOM 1820 C CA . GLU B 1 60 ? -1.901 -2.049 17.375 1 90.62 60 GLU B CA 1
ATOM 1821 C C . GLU B 1 60 ? -1.366 -0.822 16.641 1 90.62 60 GLU B C 1
ATOM 1823 O O . GLU B 1 60 ? -1.065 -0.888 15.445 1 90.62 60 GLU B O 1
ATOM 1828 N N . THR B 1 61 ? -1.262 0.22 17.469 1 90.06 61 THR B N 1
ATOM 1829 C CA . THR B 1 61 ? -0.664 1.434 16.922 1 90.06 61 THR B CA 1
ATOM 1830 C C . THR B 1 61 ? 0.854 1.298 16.828 1 90.06 61 THR B C 1
ATOM 1832 O O . THR B 1 61 ? 1.539 1.271 17.859 1 90.06 61 THR B O 1
ATOM 1835 N N . HIS B 1 62 ? 1.355 1.349 15.625 1 85.12 62 HIS B N 1
ATOM 1836 C CA . HIS B 1 62 ? 2.762 0.996 15.461 1 85.12 62 HIS B CA 1
ATOM 1837 C C . HIS B 1 62 ? 3.623 2.24 15.273 1 85.12 62 HIS B C 1
ATOM 1839 O O . HIS B 1 62 ? 4.848 2.139 15.148 1 85.12 62 HIS B O 1
ATOM 1845 N N . GLY B 1 63 ? 2.98 3.352 15.305 1 93.19 63 GLY B N 1
ATOM 1846 C CA . GLY B 1 63 ? 3.771 4.555 15.086 1 93.19 63 GLY B CA 1
ATOM 1847 C C . GLY B 1 63 ? 3.234 5.766 15.828 1 93.19 63 GLY B C 1
ATOM 1848 O O . GLY B 1 63 ? 2.154 5.707 16.422 1 93.19 63 GLY B O 1
ATOM 1849 N N . THR B 1 64 ? 4.062 6.785 15.867 1 96.88 64 THR B N 1
ATOM 1850 C CA . THR B 1 64 ? 3.703 8.078 16.438 1 96.88 64 THR B CA 1
ATOM 1851 C C . THR B 1 64 ? 3.402 9.094 15.344 1 96.88 64 THR B C 1
ATOM 1853 O O . THR B 1 64 ? 4.211 9.289 14.43 1 96.88 64 THR B O 1
ATOM 1856 N N . ALA B 1 65 ? 2.242 9.68 15.43 1 97.56 65 ALA B N 1
ATOM 1857 C CA . ALA B 1 65 ? 1.833 10.664 14.438 1 97.56 65 ALA B CA 1
ATOM 1858 C C . ALA B 1 65 ? 2.061 12.086 14.945 1 97.56 65 ALA B C 1
ATOM 1860 O O . ALA B 1 65 ? 1.569 12.453 16.016 1 97.56 65 ALA B O 1
ATOM 1861 N N . ILE B 1 66 ? 2.775 12.867 14.18 1 97.62 66 ILE B N 1
ATOM 1862 C CA . ILE B 1 66 ? 3.143 14.234 14.547 1 97.62 66 ILE B CA 1
ATOM 1863 C C . ILE B 1 66 ? 2.664 15.203 13.469 1 97.62 66 ILE B C 1
ATOM 1865 O O . ILE B 1 66 ? 2.875 14.977 12.273 1 97.62 66 ILE B O 1
ATOM 1869 N N . ALA B 1 67 ? 2.047 16.297 13.906 1 96.88 67 ALA B N 1
ATOM 1870 C CA . ALA B 1 67 ? 1.569 17.297 12.961 1 96.88 67 ALA B CA 1
ATOM 1871 C C . ALA B 1 67 ? 2.734 18.047 12.32 1 96.88 67 ALA B C 1
ATOM 1873 O O . ALA B 1 67 ? 3.641 18.516 13.016 1 96.88 67 ALA B O 1
ATOM 1874 N N . LEU B 1 68 ? 2.656 18.172 11.016 1 95.12 68 LEU B N 1
ATOM 1875 C CA . LEU B 1 68 ? 3.68 18.906 10.281 1 95.12 68 LEU B CA 1
ATOM 1876 C C . LEU B 1 68 ? 3.26 20.359 10.078 1 95.12 68 LEU B C 1
ATOM 1878 O O . LEU B 1 68 ? 4.094 21.219 9.781 1 95.12 68 LEU B O 1
ATOM 1882 N N . VAL B 1 69 ? 2.002 20.594 10.102 1 93.12 69 VAL B N 1
ATOM 1883 C CA . VAL B 1 69 ? 1.384 21.906 10 1 93.12 69 VAL B CA 1
ATOM 1884 C C . VAL B 1 69 ? 0.19 22 10.945 1 93.12 69 VAL B C 1
ATOM 1886 O O . VAL B 1 69 ? -0.192 21 11.57 1 93.12 69 VAL B O 1
ATOM 1889 N N . SER B 1 70 ? -0.319 23.203 11.094 1 94.12 70 SER B N 1
ATOM 1890 C CA . SER B 1 70 ? -1.566 23.312 11.844 1 94.12 70 SER B CA 1
ATOM 1891 C C . SER B 1 70 ? -2.65 22.422 11.25 1 94.12 70 SER B C 1
ATOM 1893 O O . SER B 1 70 ? -2.928 22.484 10.055 1 94.12 70 SER B O 1
ATOM 1895 N N . SER B 1 71 ? -3.197 21.547 12.109 1 95.75 71 SER B N 1
ATOM 1896 C CA . SER B 1 71 ? -4.09 20.5 11.617 1 95.75 71 SER B CA 1
ATOM 1897 C C . SER B 1 71 ? -5.371 20.438 12.445 1 95.75 71 SER B C 1
ATOM 1899 O O . SER B 1 71 ? -5.352 20.703 13.648 1 95.75 71 SER B O 1
ATOM 1901 N N . GLU B 1 72 ? -6.414 20.172 11.812 1 97.75 72 GLU B N 1
ATOM 1902 C CA . GLU B 1 72 ? -7.707 19.953 12.453 1 97.75 72 GLU B CA 1
ATOM 1903 C C . GLU B 1 72 ? -8.141 18.5 12.344 1 97.75 72 GLU B C 1
ATOM 1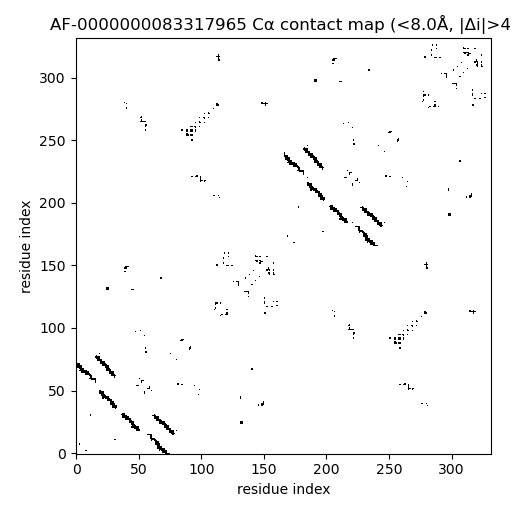905 O O . GLU B 1 72 ? -8.25 17.953 11.242 1 97.75 72 GLU B O 1
ATOM 1910 N N . VAL B 1 73 ? -8.383 17.891 13.523 1 98 73 VAL B N 1
ATOM 1911 C CA . VAL B 1 73 ? -8.734 16.469 13.555 1 98 73 VAL B CA 1
ATOM 1912 C C . VAL B 1 73 ? -9.93 16.25 14.469 1 98 73 VAL B C 1
ATOM 1914 O O . VAL B 1 73 ? -10.172 17.047 15.391 1 98 73 VAL B O 1
ATOM 1917 N N . GLU B 1 74 ? -10.703 15.273 14.148 1 98.12 74 GLU B N 1
ATOM 1918 C CA . GLU B 1 74 ? -11.852 14.859 14.953 1 98.12 74 GLU B CA 1
ATOM 1919 C C . GLU B 1 74 ? -11.641 13.469 15.539 1 98.12 74 GLU B C 1
ATOM 1921 O O . GLU B 1 74 ? -11.648 12.477 14.812 1 98.12 74 GLU B O 1
ATOM 1926 N N . PRO B 1 75 ? -11.461 13.398 16.828 1 97.44 75 PRO B N 1
ATOM 1927 C CA . PRO B 1 75 ? -11.398 12.07 17.438 1 97.44 75 PRO B CA 1
ATOM 1928 C C . PRO B 1 75 ? -12.742 11.336 17.406 1 97.44 75 PRO B C 1
ATOM 1930 O O . PRO B 1 75 ? -13.789 11.961 17.609 1 97.44 75 PRO B O 1
ATOM 1933 N N . ILE B 1 76 ? -12.656 10.086 17.062 1 97.06 76 ILE B N 1
ATOM 1934 C CA . ILE B 1 76 ? -13.82 9.203 17.031 1 97.06 76 ILE B CA 1
ATOM 1935 C C . ILE B 1 76 ? -13.586 8.016 17.953 1 97.06 76 ILE B C 1
ATOM 1937 O O . ILE B 1 76 ? -12.602 7.293 17.812 1 97.06 76 ILE B O 1
ATOM 1941 N N . LEU B 1 77 ? -14.469 7.82 18.906 1 97 77 LEU B N 1
ATOM 1942 C CA . LEU B 1 77 ? -14.352 6.645 19.766 1 97 77 LEU B CA 1
ATOM 1943 C C . LEU B 1 77 ? -14.398 5.363 18.922 1 97 77 LEU B C 1
ATOM 1945 O O . LEU B 1 77 ? -15.32 5.168 18.141 1 97 77 LEU B O 1
ATOM 1949 N N . ALA B 1 78 ? -13.32 4.531 19.125 1 95.94 78 ALA B N 1
ATOM 1950 C CA . ALA B 1 78 ? -13.203 3.314 18.328 1 95.94 78 ALA B CA 1
ATOM 1951 C C . ALA B 1 78 ? -14.438 2.434 18.484 1 95.94 78 ALA B C 1
ATOM 1953 O O . ALA B 1 78 ? -14.977 1.918 17.5 1 95.94 78 ALA B O 1
ATOM 1954 N N . ALA B 1 79 ? -14.922 2.252 19.672 1 95.19 79 ALA B N 1
ATOM 1955 C CA . ALA B 1 79 ? -16.094 1.433 19.953 1 95.19 79 ALA B CA 1
ATOM 1956 C C . ALA B 1 79 ? -17.312 1.913 19.156 1 95.19 79 ALA B C 1
ATOM 1958 O O . ALA B 1 79 ? -18.031 1.104 18.562 1 95.19 79 ALA B O 1
ATOM 1959 N N . ASP B 1 80 ? -17.469 3.195 19.094 1 95.44 80 ASP B N 1
ATOM 1960 C CA . ASP B 1 80 ? -18.562 3.775 18.328 1 95.44 80 ASP B CA 1
ATOM 1961 C C . ASP B 1 80 ? -18.359 3.576 16.828 1 95.44 80 ASP B C 1
ATOM 1963 O O . ASP B 1 80 ? -19.328 3.326 16.094 1 95.44 80 ASP B O 1
ATOM 1967 N N . TRP B 1 81 ? -17.141 3.746 16.406 1 94.62 81 TRP B N 1
ATOM 1968 C CA . TRP B 1 81 ? -16.781 3.572 15 1 94.62 81 TRP B CA 1
ATOM 1969 C C . TRP B 1 81 ? -17.141 2.168 14.523 1 94.62 81 TRP B C 1
ATOM 1971 O O . TRP B 1 81 ? -17.875 2.004 13.547 1 94.62 81 TRP B O 1
ATOM 1981 N N . TYR B 1 82 ? -16.734 1.165 15.242 1 92.44 82 TYR B N 1
ATOM 1982 C CA . TYR B 1 82 ? -16.922 -0.217 14.82 1 92.44 82 TYR B CA 1
ATOM 1983 C C . TYR B 1 82 ? -18.391 -0.617 14.93 1 92.44 82 TYR B C 1
ATOM 1985 O O . TYR B 1 82 ? -18.906 -1.367 14.094 1 92.44 82 TYR B O 1
ATOM 1993 N N . LYS B 1 83 ? -19.047 -0.106 15.914 1 92.31 83 LYS B N 1
ATOM 1994 C CA . LYS B 1 83 ? -20.484 -0.336 16.047 1 92.31 83 LYS B CA 1
ATOM 1995 C C . LYS B 1 83 ? -21.234 0.23 14.844 1 92.31 83 LYS B C 1
ATOM 1997 O O . LYS B 1 83 ? -22.125 -0.423 14.305 1 92.31 83 LYS B O 1
ATOM 2002 N N . SER B 1 84 ? -20.812 1.404 14.477 1 91.44 84 SER B N 1
ATOM 2003 C CA . SER B 1 84 ? -21.484 2.055 13.352 1 91.44 84 SER B CA 1
ATOM 2004 C C . SER B 1 84 ? -21.234 1.297 12.047 1 91.44 84 SER B C 1
ATOM 2006 O O . SER B 1 84 ? -22.094 1.28 11.164 1 91.44 84 SER B O 1
ATOM 2008 N N . LEU B 1 85 ? -20.094 0.714 11.867 1 87.69 85 LEU B N 1
ATOM 2009 C CA . LEU B 1 85 ? -19.766 -0.074 10.68 1 87.69 85 LEU B CA 1
ATOM 2010 C C . LEU B 1 85 ? -20.688 -1.278 10.562 1 87.69 85 LEU B C 1
ATOM 2012 O O . LEU B 1 85 ? -21.109 -1.637 9.453 1 87.69 85 LEU B O 1
ATOM 2016 N N . GLU B 1 86 ? -21 -1.807 11.656 1 83.44 86 GLU B N 1
ATOM 2017 C CA . GLU B 1 86 ? -21.859 -2.982 11.688 1 83.44 86 GLU B CA 1
ATOM 2018 C C . GLU B 1 86 ? -23.312 -2.605 11.43 1 83.44 86 GLU B C 1
ATOM 2020 O O . GLU B 1 86 ? -24.062 -3.373 10.828 1 83.44 86 GLU B O 1
ATOM 2025 N N . GLU B 1 87 ? -23.688 -1.459 11.836 1 85.81 87 GLU B N 1
ATOM 2026 C CA . GLU B 1 87 ? -25.094 -1.074 11.852 1 85.81 87 GLU B CA 1
ATOM 2027 C C . GLU B 1 87 ? -25.469 -0.327 10.578 1 85.81 87 GLU B C 1
ATOM 2029 O O . GLU B 1 87 ? -26.641 -0.332 10.172 1 85.81 87 GLU B O 1
ATOM 2034 N N . ASP B 1 88 ? -24.5 0.315 9.984 1 86.38 88 ASP B N 1
ATOM 2035 C CA . ASP B 1 88 ? -24.812 1.184 8.859 1 86.38 88 ASP B CA 1
ATOM 2036 C C . ASP B 1 88 ? -24.062 0.741 7.602 1 86.38 88 ASP B C 1
ATOM 2038 O O . ASP B 1 88 ? -22.891 1.081 7.418 1 86.38 88 ASP B O 1
ATOM 2042 N N . PRO B 1 89 ? -24.797 0.165 6.672 1 79.88 89 PRO B N 1
ATOM 2043 C CA . PRO B 1 89 ? -24.156 -0.318 5.441 1 79.88 89 PRO B CA 1
ATOM 2044 C C . PRO B 1 89 ? -23.5 0.802 4.641 1 79.88 89 PRO B C 1
ATOM 2046 O O . PRO B 1 89 ? -22.469 0.578 3.99 1 79.88 89 PRO B O 1
ATOM 2049 N N . LYS B 1 90 ? -24.109 1.909 4.613 1 86.81 90 LYS B N 1
ATOM 2050 C CA . LYS B 1 90 ? -23.547 3.047 3.883 1 86.81 90 LYS B CA 1
ATOM 2051 C C . LYS B 1 90 ? -22.188 3.43 4.426 1 86.81 90 LYS B C 1
ATOM 2053 O O . LYS B 1 90 ? -21.297 3.824 3.666 1 86.81 90 LYS B O 1
ATOM 2058 N N . LYS B 1 91 ? -22.016 3.23 5.625 1 87.88 91 LYS B N 1
ATOM 2059 C CA . LYS B 1 91 ? -20.734 3.543 6.242 1 87.88 91 LYS B CA 1
ATOM 2060 C C . LYS B 1 91 ? -19.672 2.541 5.816 1 87.88 91 LYS B C 1
ATOM 2062 O O . LYS B 1 91 ? -18.531 2.922 5.539 1 87.88 91 LYS B O 1
ATOM 2067 N N . ALA B 1 92 ? -20.078 1.317 5.766 1 87.31 92 ALA B N 1
ATOM 2068 C CA . ALA B 1 92 ? -19.156 0.273 5.344 1 87.31 92 ALA B CA 1
ATOM 2069 C C . ALA B 1 92 ? -18.625 0.547 3.939 1 87.31 92 ALA B C 1
ATOM 2071 O O . ALA B 1 92 ? -17.422 0.4 3.684 1 87.31 92 ALA B O 1
ATOM 2072 N N . LEU B 1 93 ? -19.453 0.982 3.117 1 89 93 LEU B N 1
ATOM 2073 C CA . LEU B 1 93 ? -19.078 1.273 1.74 1 89 93 LEU B CA 1
ATOM 2074 C C . LEU B 1 93 ? -18.156 2.49 1.677 1 89 93 LEU B C 1
ATOM 2076 O O . LEU B 1 93 ? -17.188 2.51 0.905 1 89 93 LEU B O 1
ATOM 2080 N N . GLU B 1 94 ? -18.469 3.432 2.422 1 90.25 94 GLU B N 1
ATOM 2081 C CA . GLU B 1 94 ? -17.641 4.641 2.482 1 90.25 94 GLU B CA 1
ATOM 2082 C C . GLU B 1 94 ? -16.219 4.32 2.938 1 90.25 94 GLU B C 1
ATOM 2084 O O . GLU B 1 94 ? -15.25 4.832 2.371 1 90.25 94 GLU B O 1
ATOM 2089 N N . ILE B 1 95 ? -16.125 3.502 3.855 1 90.69 95 ILE B N 1
ATOM 2090 C CA . ILE B 1 95 ? -14.828 3.139 4.395 1 90.69 95 ILE B CA 1
ATOM 2091 C C . ILE B 1 95 ? -14.078 2.271 3.389 1 90.69 95 ILE B C 1
ATOM 2093 O O . ILE B 1 95 ? -12.859 2.418 3.217 1 90.69 95 ILE B O 1
ATOM 2097 N N . ALA B 1 96 ? -14.82 1.41 2.807 1 91.5 96 ALA B N 1
ATOM 2098 C CA . ALA B 1 96 ? -14.219 0.578 1.768 1 91.5 96 ALA B CA 1
ATOM 2099 C C . ALA B 1 96 ? -13.633 1.437 0.652 1 91.5 96 ALA B C 1
ATOM 2101 O O . ALA B 1 96 ? -12.555 1.129 0.123 1 91.5 96 ALA B O 1
ATOM 2102 N N . LEU B 1 97 ? -14.289 2.465 0.378 1 91.62 97 LEU B N 1
ATOM 2103 C CA . LEU B 1 97 ? -13.805 3.389 -0.643 1 91.62 97 LEU B CA 1
ATOM 2104 C C . LEU B 1 97 ? -12.523 4.078 -0.191 1 91.62 97 LEU B C 1
ATOM 2106 O O . LEU B 1 97 ? -11.586 4.234 -0.978 1 91.62 97 LEU B O 1
ATOM 2110 N N . LEU B 1 98 ? -12.477 4.453 0.998 1 91.19 98 LEU B N 1
ATOM 2111 C CA . LEU B 1 98 ? -11.273 5.051 1.564 1 91.19 98 LEU B CA 1
ATOM 2112 C C . LEU B 1 98 ? -10.102 4.074 1.514 1 91.19 98 LEU B C 1
ATOM 2114 O O . LEU B 1 98 ? -8.984 4.453 1.157 1 91.19 98 LEU B O 1
ATOM 2118 N N . LEU B 1 99 ? -10.391 2.879 1.833 1 93.94 99 LEU B N 1
ATOM 2119 C CA . LEU B 1 99 ? -9.359 1.849 1.835 1 93.94 99 LEU B CA 1
ATOM 2120 C C . LEU B 1 99 ? -8.867 1.563 0.418 1 93.94 99 LEU B C 1
ATOM 2122 O O . LEU B 1 99 ? -7.672 1.374 0.195 1 93.94 99 LEU B O 1
ATOM 2126 N N . GLN B 1 100 ? -9.789 1.517 -0.503 1 93.69 100 GLN B N 1
ATOM 2127 C CA . GLN B 1 100 ? -9.398 1.326 -1.895 1 93.69 100 GLN B CA 1
ATOM 2128 C C . GLN B 1 100 ? -8.477 2.451 -2.365 1 93.69 100 GLN B C 1
ATOM 2130 O O . GLN B 1 100 ? -7.465 2.199 -3.02 1 93.69 100 GLN B O 1
ATOM 2135 N N . ASP B 1 101 ? -8.805 3.658 -2.037 1 92.06 101 ASP B N 1
ATOM 2136 C CA . ASP B 1 101 ? -7.973 4.801 -2.406 1 92.06 101 ASP B CA 1
ATOM 2137 C C . ASP B 1 101 ? -6.582 4.688 -1.788 1 92.06 101 ASP B C 1
ATOM 2139 O O . ASP B 1 101 ? -5.582 5.016 -2.43 1 92.06 101 ASP B O 1
ATOM 2143 N N . LYS B 1 102 ? -6.559 4.246 -0.631 1 92.5 102 LYS B N 1
ATOM 2144 C CA . LYS B 1 102 ? -5.277 4.059 0.045 1 92.5 102 LYS B CA 1
ATOM 2145 C C . LYS B 1 102 ? -4.445 2.977 -0.639 1 92.5 102 LYS B C 1
ATOM 2147 O O . LYS B 1 102 ? -3.236 3.127 -0.807 1 92.5 102 LYS B O 1
ATOM 2152 N N . VAL B 1 103 ? -5.082 1.917 -1.013 1 92.88 103 VAL B N 1
ATOM 2153 C CA . VAL B 1 103 ? -4.414 0.839 -1.734 1 92.88 103 VAL B CA 1
ATOM 2154 C C . VAL B 1 103 ? -3.832 1.374 -3.039 1 92.88 103 VAL B C 1
ATOM 2156 O O . VAL B 1 103 ? -2.672 1.107 -3.365 1 92.88 103 VAL B O 1
ATOM 2159 N N . ARG B 1 104 ? -4.586 2.15 -3.717 1 90.31 104 ARG B N 1
ATOM 2160 C CA . ARG B 1 104 ? -4.137 2.738 -4.973 1 90.31 104 ARG B CA 1
ATOM 2161 C C . ARG B 1 104 ? -2.91 3.621 -4.758 1 90.31 104 ARG B C 1
ATOM 2163 O O . ARG B 1 104 ? -1.936 3.535 -5.508 1 90.31 104 ARG B O 1
ATOM 2170 N N . PHE B 1 105 ? -2.975 4.375 -3.779 1 88.12 105 PHE B N 1
ATOM 2171 C CA . PHE B 1 105 ? -1.859 5.258 -3.459 1 88.12 105 PHE B CA 1
ATOM 2172 C C . PHE B 1 105 ? -0.622 4.453 -3.082 1 88.12 105 PHE B C 1
ATOM 2174 O O . PHE B 1 105 ? 0.478 4.734 -3.562 1 88.12 105 PHE B O 1
ATOM 2181 N N . MET B 1 106 ? -0.78 3.488 -2.238 1 90.62 106 MET B N 1
ATOM 2182 C CA . MET B 1 106 ? 0.341 2.67 -1.785 1 90.62 106 MET B CA 1
ATOM 2183 C C . MET B 1 106 ? 0.948 1.889 -2.945 1 90.62 106 MET B C 1
ATOM 2185 O O . MET B 1 106 ? 2.162 1.687 -2.996 1 90.62 106 MET B O 1
ATOM 2189 N N . GLN B 1 107 ? 0.068 1.457 -3.771 1 90 107 GLN B N 1
ATOM 2190 C CA . GLN B 1 107 ? 0.573 0.773 -4.957 1 90 107 GLN B CA 1
ATOM 2191 C C . GLN B 1 107 ? 1.47 1.692 -5.781 1 90 107 GLN B C 1
ATOM 2193 O O . GLN B 1 107 ? 2.543 1.283 -6.23 1 90 107 GLN B O 1
ATOM 2198 N N . GLN B 1 108 ? 1.095 2.904 -6.012 1 87.69 108 GLN B N 1
ATOM 2199 C CA . GLN B 1 108 ? 1.91 3.881 -6.727 1 87.69 108 GLN B CA 1
ATOM 2200 C C . GLN B 1 108 ? 3.248 4.098 -6.027 1 87.69 108 GLN B C 1
ATOM 2202 O O . GLN B 1 108 ? 4.289 4.18 -6.68 1 87.69 108 GLN B O 1
ATOM 2207 N N . ARG B 1 109 ? 3.176 4.207 -4.785 1 88.75 109 ARG B N 1
ATOM 2208 C CA . ARG B 1 109 ? 4.387 4.402 -3.996 1 88.75 109 ARG B CA 1
ATOM 2209 C C . ARG B 1 109 ? 5.344 3.227 -4.156 1 88.75 109 ARG B C 1
ATOM 2211 O O . ARG B 1 109 ? 6.547 3.42 -4.359 1 88.75 109 ARG B O 1
ATOM 2218 N N . ILE B 1 110 ? 4.832 2.041 -4.078 1 90 110 ILE B N 1
ATOM 2219 C CA . ILE B 1 110 ? 5.645 0.835 -4.207 1 90 110 ILE B CA 1
ATOM 2220 C C . ILE B 1 110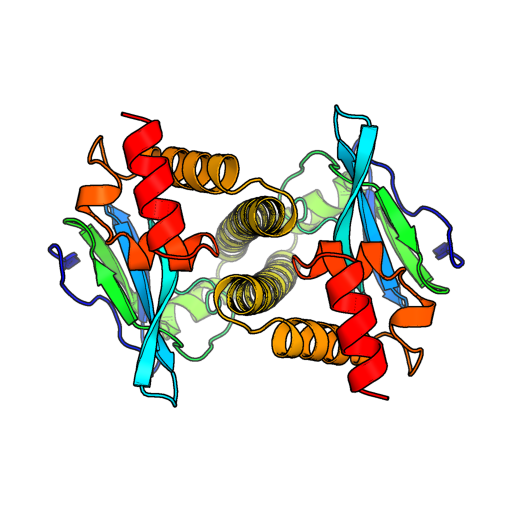 ? 6.27 0.78 -5.598 1 90 110 ILE B C 1
ATOM 2222 O O . ILE B 1 110 ? 7.453 0.457 -5.742 1 90 110 ILE B O 1
ATOM 2226 N N . ASP B 1 111 ? 5.477 1.164 -6.582 1 86.94 111 ASP B N 1
ATOM 2227 C CA . ASP B 1 111 ? 5.984 1.198 -7.953 1 86.94 111 ASP B CA 1
ATOM 2228 C C . ASP B 1 111 ? 7.184 2.135 -8.07 1 86.94 111 ASP B C 1
ATOM 2230 O O . ASP B 1 111 ? 8.18 1.8 -8.719 1 86.94 111 ASP B O 1
ATOM 2234 N N . HIS B 1 112 ? 7.094 3.217 -7.477 1 87.31 112 HIS B N 1
ATOM 2235 C CA . HIS B 1 112 ? 8.164 4.199 -7.543 1 87.31 112 HIS B CA 1
ATOM 2236 C C . HIS B 1 112 ? 9.383 3.742 -6.75 1 87.31 112 HIS B C 1
ATOM 2238 O O . HIS B 1 112 ? 10.523 3.928 -7.188 1 87.31 112 HIS B O 1
ATOM 2244 N N . LEU B 1 113 ? 9.18 3.104 -5.613 1 88.31 113 LEU B N 1
ATOM 2245 C CA . LEU B 1 113 ? 10.266 2.633 -4.762 1 88.31 113 LEU B CA 1
ATOM 2246 C C . LEU B 1 113 ? 11.047 1.513 -5.445 1 88.31 113 LEU B C 1
ATOM 2248 O O . LEU B 1 113 ? 12.25 1.36 -5.219 1 88.31 113 LEU B O 1
ATOM 2252 N N . THR B 1 114 ? 10.383 0.759 -6.309 1 85.69 114 THR B N 1
ATOM 2253 C CA . THR B 1 114 ? 11.008 -0.418 -6.902 1 85.69 114 THR B CA 1
ATOM 2254 C C . THR B 1 114 ? 11.57 -0.094 -8.281 1 85.69 114 THR B C 1
ATOM 2256 O O . THR B 1 114 ? 12.57 -0.682 -8.711 1 85.69 114 THR B O 1
ATOM 2259 N N . ALA B 1 115 ? 11.008 0.843 -9 1 81.81 115 ALA B N 1
ATOM 2260 C CA . ALA B 1 115 ? 11.414 1.017 -10.391 1 81.81 115 ALA B CA 1
ATOM 2261 C C . ALA B 1 115 ? 11.836 2.457 -10.664 1 81.81 115 ALA B C 1
ATOM 2263 O O . ALA B 1 115 ? 12.469 2.744 -11.68 1 81.81 115 ALA B O 1
ATOM 2264 N N . GLY B 1 116 ? 11.508 3.352 -9.867 1 83.81 116 GLY B N 1
ATOM 2265 C CA . GLY B 1 116 ? 11.805 4.754 -10.109 1 83.81 116 GLY B CA 1
ATOM 2266 C C . GLY B 1 116 ? 13.25 5.113 -9.82 1 83.81 116 GLY B C 1
ATOM 2267 O O . GLY B 1 116 ? 13.867 4.57 -8.906 1 83.81 116 GLY B O 1
ATOM 2268 N N . THR B 1 117 ? 13.789 6.051 -10.648 1 88.94 117 THR B N 1
ATOM 2269 C CA . THR B 1 117 ? 15.086 6.637 -10.336 1 88.94 117 THR B CA 1
ATOM 2270 C C . THR B 1 117 ? 15 7.512 -9.086 1 88.94 117 THR B C 1
ATOM 2272 O O . THR B 1 117 ? 13.914 7.91 -8.68 1 88.94 117 THR B O 1
ATOM 2275 N N . PRO B 1 118 ? 16.188 7.758 -8.508 1 91.81 118 PRO B N 1
ATOM 2276 C CA . PRO B 1 118 ? 16.188 8.656 -7.352 1 91.81 118 PRO B CA 1
ATOM 2277 C C . PRO B 1 118 ? 15.484 9.984 -7.641 1 91.81 118 PRO B C 1
ATOM 2279 O O . PRO B 1 118 ? 14.688 10.461 -6.828 1 91.81 118 PRO B O 1
ATOM 2282 N N . ALA B 1 119 ? 15.758 10.523 -8.797 1 93.88 119 ALA B N 1
ATOM 2283 C CA . ALA B 1 119 ? 15.156 11.805 -9.156 1 93.88 119 ALA B CA 1
ATOM 2284 C C . ALA B 1 119 ? 13.641 11.672 -9.312 1 93.88 119 ALA B C 1
ATOM 2286 O O . ALA B 1 119 ? 12.891 12.555 -8.898 1 93.88 119 ALA B O 1
ATOM 2287 N N . GLU B 1 120 ? 13.203 10.57 -9.859 1 91.69 120 GLU B N 1
ATOM 2288 C CA . GLU B 1 120 ? 11.781 10.336 -10.047 1 91.69 120 GLU B CA 1
ATOM 2289 C C . GLU B 1 120 ? 11.062 10.148 -8.711 1 91.69 120 GLU B C 1
ATOM 2291 O O . GLU B 1 120 ? 9.945 10.633 -8.531 1 91.69 120 GLU B O 1
ATOM 2296 N N . ARG B 1 121 ? 11.688 9.453 -7.824 1 92 121 ARG B N 1
ATOM 2297 C CA . ARG B 1 121 ? 11.117 9.234 -6.5 1 92 121 ARG B CA 1
ATOM 2298 C C . ARG B 1 121 ? 10.938 10.555 -5.754 1 92 121 ARG B C 1
ATOM 2300 O O . ARG B 1 121 ? 9.883 10.797 -5.168 1 92 121 ARG B O 1
ATOM 2307 N N . LEU B 1 122 ? 11.906 11.398 -5.855 1 93.81 122 LEU B N 1
ATOM 2308 C CA . LEU B 1 122 ? 11.82 12.695 -5.203 1 93.81 122 LEU B CA 1
ATOM 2309 C C . LEU B 1 122 ? 10.734 13.555 -5.836 1 93.81 122 LEU B C 1
ATOM 2311 O O . LEU B 1 122 ? 9.969 14.219 -5.129 1 93.81 122 LEU B O 1
ATOM 2315 N N . ALA B 1 123 ? 10.68 13.523 -7.137 1 92.44 123 ALA B N 1
ATOM 2316 C CA . ALA B 1 123 ? 9.68 14.305 -7.855 1 92.44 123 ALA B CA 1
ATOM 2317 C C . ALA B 1 123 ? 8.266 13.859 -7.484 1 92.44 123 ALA B C 1
ATOM 2319 O O . ALA B 1 123 ? 7.375 14.695 -7.324 1 92.44 123 ALA B O 1
ATOM 2320 N N . LEU B 1 124 ? 8.102 12.578 -7.383 1 88.5 124 LEU B N 1
ATOM 2321 C CA . LEU B 1 124 ? 6.789 12.047 -7.023 1 88.5 124 LEU B CA 1
ATOM 2322 C C . LEU B 1 124 ? 6.383 12.5 -5.625 1 88.5 124 LEU B C 1
ATOM 2324 O O . LEU B 1 124 ? 5.242 12.914 -5.406 1 88.5 124 LEU B O 1
ATOM 2328 N N . LEU B 1 125 ? 7.266 12.367 -4.719 1 90.81 125 LEU B N 1
ATOM 2329 C CA . LEU B 1 125 ? 6.98 12.805 -3.355 1 90.81 125 LEU B CA 1
ATOM 2330 C C . LEU B 1 125 ? 6.629 14.289 -3.324 1 90.81 125 LEU B C 1
ATOM 2332 O O . LEU B 1 125 ? 5.668 14.688 -2.666 1 90.81 125 LEU B O 1
ATOM 2336 N N . GLN B 1 126 ? 7.402 15.047 -4.016 1 90.5 126 GLN B N 1
ATOM 2337 C CA . GLN B 1 126 ? 7.176 16.484 -4.055 1 90.5 126 GLN B CA 1
ATOM 2338 C C . GLN B 1 126 ? 5.801 16.812 -4.637 1 90.5 126 GLN B C 1
ATOM 2340 O O . GLN B 1 126 ? 5.086 17.672 -4.113 1 90.5 126 GLN B O 1
ATOM 2345 N N . HIS B 1 127 ? 5.52 16.141 -5.695 1 88 127 HIS B N 1
ATOM 2346 C CA . HIS B 1 127 ? 4.23 16.359 -6.34 1 88 127 HIS B CA 1
ATOM 2347 C C . HIS B 1 127 ? 3.08 16 -5.402 1 88 127 HIS B C 1
ATOM 2349 O O . HIS B 1 127 ? 2.135 16.766 -5.246 1 88 127 HIS B O 1
ATOM 2355 N N . TRP B 1 128 ? 3.209 14.906 -4.852 1 83.94 128 TRP B N 1
ATOM 2356 C CA . TRP B 1 128 ? 2.172 14.43 -3.941 1 83.94 128 TRP B CA 1
ATOM 2357 C C . TRP B 1 128 ? 2.012 15.383 -2.76 1 83.94 128 TRP B C 1
ATOM 2359 O O . TRP B 1 128 ? 0.892 15.773 -2.416 1 83.94 128 TRP B O 1
ATOM 2369 N N . MET B 1 129 ? 3.059 15.75 -2.146 1 85.62 129 MET B N 1
ATOM 2370 C CA . MET B 1 129 ? 3.023 16.609 -0.963 1 85.62 129 MET B CA 1
ATOM 2371 C C . MET B 1 129 ? 2.525 18 -1.313 1 85.62 129 MET B C 1
ATOM 2373 O O . MET B 1 129 ? 1.88 18.656 -0.495 1 85.62 129 MET B O 1
ATOM 2377 N N . SER B 1 130 ? 2.861 18.438 -2.484 1 84.94 130 SER B N 1
ATOM 2378 C CA . SER B 1 130 ? 2.482 19.797 -2.883 1 84.94 130 SER B CA 1
ATOM 2379 C C . SER B 1 130 ? 0.969 19.969 -2.854 1 84.94 130 SER B C 1
ATOM 2381 O O . SER B 1 130 ? 0.477 21.078 -2.645 1 84.94 130 SER B O 1
ATOM 2383 N N . THR B 1 131 ? 0.262 18.969 -3.041 1 78.62 131 THR B N 1
ATOM 2384 C CA . THR B 1 131 ? -1.196 19.031 -3.047 1 78.62 131 THR B CA 1
ATOM 2385 C C . THR B 1 131 ? -1.732 19.344 -1.652 1 78.62 131 THR B C 1
ATOM 2387 O O . THR B 1 131 ? -2.801 19.938 -1.511 1 78.62 131 THR B O 1
ATOM 2390 N N . TYR B 1 132 ? -0.937 19.062 -0.643 1 79 132 TYR B N 1
ATOM 2391 C CA . TYR B 1 132 ? -1.459 19.172 0.716 1 79 132 TYR B CA 1
ATOM 2392 C C . TYR B 1 132 ? -0.714 20.234 1.514 1 79 132 TYR B C 1
ATOM 2394 O O . TYR B 1 132 ? -1.067 20.516 2.66 1 79 132 TYR B O 1
ATOM 2402 N N . THR B 1 133 ? 0.288 20.781 1.088 1 80.69 133 THR B N 1
ATOM 2403 C CA . THR B 1 133 ? 1.112 21.703 1.869 1 80.69 133 THR B CA 1
ATOM 2404 C C . THR B 1 133 ? 0.811 23.156 1.497 1 80.69 133 THR B C 1
ATOM 2406 O O . THR B 1 133 ? 1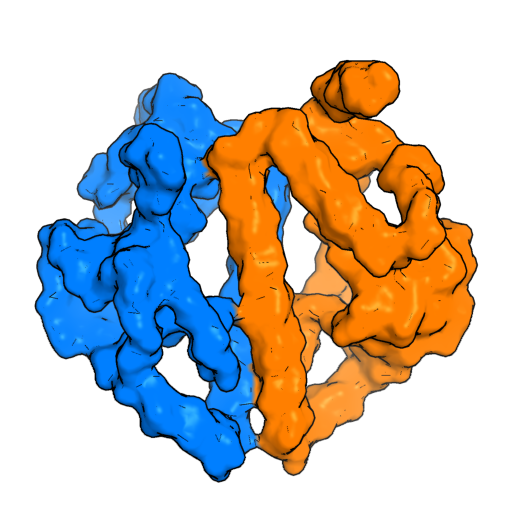.403 24.078 2.055 1 80.69 133 THR B O 1
ATOM 2409 N N . TYR B 1 134 ? -0.199 23.375 0.763 1 77.19 134 TYR B N 1
ATOM 2410 C CA . TYR B 1 134 ? -0.589 24.734 0.36 1 77.19 134 TYR B CA 1
ATOM 2411 C C . TYR B 1 134 ? 0.623 25.547 -0.081 1 77.19 134 TYR B C 1
ATOM 2413 O O . TYR B 1 134 ? 0.806 26.672 0.351 1 77.19 134 TYR B O 1
ATOM 2421 N N . GLY B 1 135 ? 1.54 24.953 -0.764 1 77.12 135 GLY B N 1
ATOM 2422 C CA . GLY B 1 135 ? 2.654 25.672 -1.356 1 77.12 135 GLY B CA 1
ATOM 2423 C C . GLY B 1 135 ? 3.916 25.625 -0.513 1 77.12 135 GLY B C 1
ATOM 2424 O O . GLY B 1 135 ? 4.973 26.094 -0.938 1 77.12 135 GLY B O 1
ATOM 2425 N N . GLN B 1 136 ? 3.885 25.156 0.691 1 86.06 136 GLN B N 1
ATOM 2426 C CA . GLN B 1 136 ? 5.094 25.016 1.495 1 86.06 136 GLN B CA 1
ATOM 2427 C C . GLN B 1 136 ? 6.031 23.969 0.905 1 86.06 136 GLN B C 1
ATOM 2429 O O . GLN B 1 136 ? 5.598 22.875 0.558 1 86.06 136 GLN B O 1
ATOM 2434 N N . PRO B 1 137 ? 7.312 24.438 0.826 1 87.69 137 PRO B N 1
ATOM 2435 C CA . PRO B 1 137 ? 8.273 23.469 0.29 1 87.69 137 PRO B CA 1
ATOM 2436 C C . PRO B 1 137 ? 8.453 22.25 1.191 1 87.69 137 PRO B C 1
ATOM 2438 O O . PRO B 1 137 ? 8.359 22.359 2.416 1 87.69 137 PRO B O 1
ATOM 2441 N N . LEU B 1 138 ? 8.688 21.094 0.553 1 90.06 138 LEU B N 1
ATOM 2442 C CA . LEU B 1 138 ? 8.898 19.812 1.229 1 90.06 138 LEU B CA 1
ATOM 2443 C C . LEU B 1 138 ? 9.977 19.938 2.299 1 90.06 138 LEU B C 1
ATOM 2445 O O . LEU B 1 138 ? 9.844 19.375 3.393 1 90.06 138 LEU B O 1
ATOM 2449 N N . THR B 1 139 ? 11 20.797 2.016 1 90.88 139 THR B N 1
ATOM 2450 C CA . THR B 1 139 ? 12.172 20.922 2.877 1 90.88 139 THR B CA 1
ATOM 2451 C C . THR B 1 139 ? 11.844 21.781 4.105 1 90.88 139 THR B C 1
ATOM 2453 O O . THR B 1 139 ? 12.617 21.812 5.066 1 90.88 139 THR B O 1
ATOM 2456 N N . ASP B 1 140 ? 10.742 22.422 4.098 1 91.75 140 ASP B N 1
ATOM 2457 C CA . ASP B 1 140 ? 10.289 23.156 5.277 1 91.75 140 ASP B CA 1
ATOM 2458 C C . ASP B 1 140 ? 9.562 22.234 6.254 1 91.75 140 ASP B C 1
ATOM 2460 O O . ASP B 1 140 ? 9.359 22.578 7.418 1 91.75 140 ASP B O 1
ATOM 2464 N N . LEU B 1 141 ? 9.203 21.109 5.758 1 93 141 LEU B N 1
ATOM 2465 C CA . LEU B 1 141 ? 8.336 20.234 6.539 1 93 141 LEU B CA 1
ATOM 2466 C C . LEU B 1 141 ? 9.094 19 7.031 1 93 141 LEU B C 1
ATOM 2468 O O . LEU B 1 141 ? 8.844 18.516 8.133 1 93 141 LEU B O 1
ATOM 2472 N N . LEU B 1 142 ? 10.016 18.562 6.234 1 94.81 142 LEU B N 1
ATOM 2473 C CA . LEU B 1 142 ? 10.758 17.344 6.531 1 94.81 142 LEU B CA 1
ATOM 2474 C C . LEU B 1 142 ? 12.258 17.562 6.375 1 94.81 142 LEU B C 1
ATOM 2476 O O . LEU B 1 142 ? 12.695 18.312 5.5 1 94.81 142 LEU B O 1
ATOM 2480 N N . THR B 1 143 ? 12.984 16.891 7.199 1 94.31 143 THR B N 1
ATOM 2481 C CA . THR B 1 143 ? 14.43 16.906 7.027 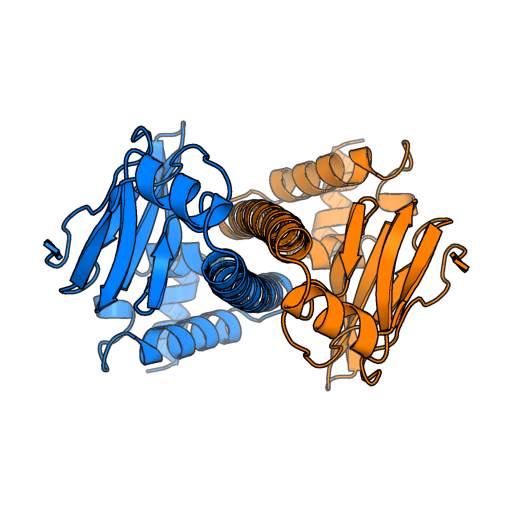1 94.31 143 THR B CA 1
ATOM 2482 C C . THR B 1 143 ? 14.836 16.078 5.812 1 94.31 143 THR B C 1
ATOM 2484 O O . THR B 1 143 ? 14.039 15.281 5.301 1 94.31 143 THR B O 1
ATOM 2487 N N . GLN B 1 144 ? 16.031 16.297 5.363 1 94.38 144 GLN B N 1
ATOM 2488 C CA . GLN B 1 144 ? 16.547 15.508 4.25 1 94.38 144 GLN B CA 1
ATOM 2489 C C . GLN B 1 144 ? 16.594 14.023 4.605 1 94.38 144 GLN B C 1
ATOM 2491 O O . GLN B 1 144 ? 16.391 13.164 3.748 1 94.38 144 GLN B O 1
ATOM 2496 N N . GLU B 1 145 ? 16.891 13.773 5.863 1 94.56 145 GLU B N 1
ATOM 2497 C CA . GLU B 1 145 ? 16.875 12.398 6.34 1 94.56 145 GLU B CA 1
ATOM 2498 C C . GLU B 1 145 ? 15.484 11.797 6.27 1 94.56 145 GLU B C 1
ATOM 2500 O O . GLU B 1 145 ? 15.305 10.664 5.809 1 94.56 145 GLU B O 1
ATOM 2505 N N . GLU B 1 146 ? 14.555 12.516 6.676 1 94.44 146 GLU B N 1
ATOM 2506 C CA . GLU B 1 146 ? 13.172 12.07 6.652 1 94.44 146 GLU B CA 1
ATOM 2507 C C . GLU B 1 146 ? 12.68 11.867 5.219 1 94.44 146 GLU B C 1
ATOM 2509 O O . GLU B 1 146 ? 11.977 10.898 4.926 1 94.44 146 GLU B O 1
ATOM 2514 N N . ILE B 1 147 ? 13.016 12.766 4.387 1 94.5 147 ILE B N 1
ATOM 2515 C CA . ILE B 1 147 ? 12.664 12.641 2.975 1 94.5 147 ILE B CA 1
ATOM 2516 C C . ILE B 1 147 ? 13.258 11.344 2.416 1 94.5 147 ILE B C 1
ATOM 2518 O O . ILE B 1 147 ? 12.562 10.57 1.763 1 94.5 147 ILE B O 1
ATOM 2522 N N . GLY B 1 148 ? 14.516 11.164 2.707 1 94.25 148 GLY B N 1
ATOM 2523 C CA . GLY B 1 148 ? 15.18 9.938 2.275 1 94.25 148 GLY B CA 1
ATOM 2524 C C . GLY B 1 148 ? 14.492 8.688 2.781 1 94.25 148 GLY B C 1
ATOM 2525 O O . GLY B 1 148 ? 14.32 7.719 2.033 1 94.25 148 GLY B O 1
ATOM 2526 N N . GLN B 1 149 ? 14.039 8.68 3.996 1 91.94 149 GLN B N 1
ATOM 2527 C CA . GLN B 1 149 ? 13.359 7.543 4.605 1 91.94 149 GLN B CA 1
ATOM 2528 C C . GLN B 1 149 ? 12.055 7.234 3.883 1 91.94 149 GLN B C 1
ATOM 2530 O O . GLN B 1 149 ? 11.695 6.066 3.711 1 91.94 149 GLN B O 1
ATOM 2535 N N . LEU B 1 150 ? 11.375 8.219 3.395 1 91.5 150 LEU B N 1
ATOM 2536 C CA . LEU B 1 150 ? 10.086 8.039 2.74 1 91.5 150 LEU B CA 1
ATOM 2537 C C . LEU B 1 150 ? 10.258 7.441 1.348 1 91.5 150 LEU B C 1
ATOM 2539 O O . LEU B 1 150 ? 9.406 6.676 0.884 1 91.5 150 LEU B O 1
ATOM 2543 N N . ILE B 1 151 ? 11.391 7.785 0.793 1 92.12 151 ILE B N 1
ATOM 2544 C CA . ILE B 1 151 ? 11.469 7.398 -0.612 1 92.12 151 ILE B CA 1
ATOM 2545 C C . ILE B 1 151 ? 12.633 6.434 -0.815 1 92.12 151 ILE B C 1
ATOM 2547 O O . ILE B 1 151 ? 13.047 6.176 -1.95 1 92.12 151 ILE B O 1
ATOM 2551 N N . GLY B 1 152 ? 13.227 5.965 0.279 1 89.94 152 GLY B N 1
ATOM 2552 C CA . GLY B 1 152 ? 14.234 4.918 0.212 1 89.94 152 GLY B CA 1
ATOM 2553 C C . GLY B 1 152 ? 15.562 5.41 -0.326 1 89.94 152 GLY B C 1
ATOM 2554 O O . GLY B 1 152 ? 16.172 4.75 -1.169 1 89.94 152 GLY B O 1
ATOM 2555 N N . LEU B 1 153 ? 15.969 6.598 0.042 1 91.62 153 LEU B N 1
ATOM 2556 C CA . LEU B 1 153 ? 17.234 7.176 -0.377 1 91.62 153 LEU B CA 1
ATOM 2557 C C . LEU B 1 153 ? 18.062 7.594 0.831 1 91.62 153 LEU B C 1
ATOM 2559 O O . LEU B 1 153 ? 17.531 7.781 1.925 1 91.62 153 LEU B O 1
ATOM 2563 N N . ARG B 1 154 ? 19.359 7.672 0.547 1 91.44 154 ARG B N 1
ATOM 2564 C CA . ARG B 1 154 ? 20.234 8.242 1.567 1 91.44 154 ARG B CA 1
ATOM 2565 C C . ARG B 1 154 ? 20.094 9.758 1.62 1 91.44 154 ARG B C 1
ATOM 2567 O O . ARG B 1 154 ? 19.781 10.391 0.614 1 91.44 154 ARG B O 1
ATOM 2574 N N . ARG B 1 155 ? 20.375 10.281 2.807 1 91.94 155 ARG B N 1
ATOM 2575 C CA . ARG B 1 155 ? 20.281 11.727 3.018 1 91.94 155 ARG B CA 1
ATOM 2576 C C . ARG B 1 155 ? 21.172 12.477 2.035 1 91.94 155 ARG B C 1
ATOM 2578 O O . ARG B 1 155 ? 20.781 13.523 1.507 1 91.94 155 ARG B O 1
ATOM 2585 N N . GLU B 1 156 ? 22.328 11.93 1.719 1 93.62 156 GLU B N 1
ATOM 2586 C CA . GLU B 1 156 ? 23.281 12.57 0.819 1 93.62 156 GLU B CA 1
ATOM 2587 C C . GLU B 1 156 ? 22.719 12.664 -0.599 1 93.62 156 GLU B C 1
ATOM 2589 O O . GLU B 1 156 ? 22.938 13.672 -1.286 1 93.62 156 GLU B O 1
ATOM 2594 N N . THR B 1 157 ? 22.109 11.664 -0.984 1 93.12 157 THR B N 1
ATOM 2595 C CA . THR B 1 157 ? 21.516 11.641 -2.316 1 93.12 157 THR B CA 1
ATOM 2596 C C . THR B 1 157 ? 20.375 12.648 -2.42 1 93.12 157 THR B C 1
ATOM 2598 O O . THR B 1 157 ? 20.25 13.359 -3.422 1 93.12 157 THR B O 1
ATOM 2601 N N . VAL B 1 158 ? 19.547 12.719 -1.418 1 94.56 158 VAL B N 1
ATOM 2602 C CA . VAL B 1 158 ? 18.453 13.672 -1.376 1 94.56 158 VAL B CA 1
ATOM 2603 C C . VAL B 1 158 ? 19 15.094 -1.48 1 94.56 158 VAL B C 1
ATOM 2605 O O . VAL B 1 158 ? 18.469 15.914 -2.238 1 94.56 158 VAL B O 1
ATOM 2608 N N . ASN B 1 159 ? 20 15.367 -0.706 1 94.19 159 ASN B N 1
ATOM 2609 C CA . ASN B 1 159 ? 20.625 16.688 -0.718 1 94.19 159 ASN B CA 1
ATOM 2610 C C . ASN B 1 159 ? 21.109 17.062 -2.117 1 94.19 159 ASN B C 1
ATOM 2612 O O . ASN B 1 159 ? 20.891 18.188 -2.564 1 94.19 159 ASN B O 1
ATOM 2616 N N . ARG B 1 160 ? 21.734 16.109 -2.74 1 94.5 160 ARG B N 1
ATOM 2617 C CA . ARG B 1 160 ? 22.25 16.344 -4.09 1 94.5 160 ARG B CA 1
ATOM 2618 C C . ARG B 1 160 ? 21.109 16.656 -5.059 1 94.5 160 ARG B C 1
ATOM 2620 O O . ARG B 1 160 ? 21.203 17.578 -5.863 1 94.5 160 ARG B O 1
ATOM 2627 N N . LEU B 1 161 ? 20.078 15.938 -5 1 94.12 161 LEU B N 1
ATOM 2628 C CA . LEU B 1 161 ? 18.953 16.094 -5.906 1 94.12 161 LEU B CA 1
ATOM 2629 C C . LEU B 1 161 ? 18.234 17.422 -5.664 1 94.12 161 LEU B C 1
ATOM 2631 O O . LEU B 1 161 ? 17.797 18.078 -6.609 1 94.12 161 LEU B O 1
ATOM 2635 N N . LEU B 1 162 ? 18.109 17.781 -4.406 1 91.75 162 LEU B N 1
ATOM 2636 C CA . LEU B 1 162 ? 17.453 19.031 -4.062 1 91.75 162 LEU B CA 1
ATOM 2637 C C . LEU B 1 162 ? 18.25 20.219 -4.559 1 91.75 162 LEU B C 1
ATOM 2639 O O . LEU B 1 162 ? 17.688 21.234 -4.973 1 91.75 162 LEU B O 1
ATOM 2643 N N . ARG B 1 163 ? 19.547 20.125 -4.633 1 89.94 163 ARG B N 1
ATOM 2644 C CA . ARG B 1 163 ? 20.406 21.188 -5.117 1 89.94 163 ARG B CA 1
ATOM 2645 C C . ARG B 1 163 ? 20.375 21.281 -6.637 1 89.94 163 ARG B C 1
ATOM 2647 O O . ARG B 1 163 ? 20.438 22.375 -7.199 1 89.94 163 ARG B O 1
ATOM 2654 N N . ALA B 1 164 ? 20.234 20.078 -7.199 1 84 164 ALA B N 1
ATOM 2655 C CA . ALA B 1 164 ? 20.219 20.047 -8.656 1 84 164 ALA B CA 1
ATOM 2656 C C . ALA B 1 164 ? 18.906 20.609 -9.195 1 84 164 ALA B C 1
ATOM 2658 O O . ALA B 1 164 ? 18.859 21.125 -10.32 1 84 164 ALA B O 1
ATOM 2659 N N . ALA B 1 165 ? 17.938 20.391 -8.523 1 72.5 165 ALA B N 1
ATOM 2660 C CA . ALA B 1 165 ? 16.625 20.891 -8.945 1 72.5 165 ALA B CA 1
ATOM 2661 C C . ALA B 1 165 ? 16.516 22.391 -8.734 1 72.5 165 ALA B C 1
ATOM 2663 O O . ALA B 1 165 ? 15.57 23.031 -9.227 1 72.5 165 ALA B O 1
ATOM 2664 N N . LYS B 1 166 ? 17.422 23 -8.031 1 61.75 166 LYS B N 1
ATOM 2665 C CA . LYS B 1 166 ? 17.5 24.453 -7.895 1 61.75 166 LYS B CA 1
ATOM 2666 C C . LYS B 1 166 ? 18.297 25.078 -9.047 1 61.75 166 LYS B C 1
ATOM 2668 O O . LYS B 1 166 ? 19.266 24.484 -9.531 1 61.75 166 LYS B O 1
#

Secondary structure (DSSP, 8-state):
-EE-TT-EEE-TT----EEEEEEE-EEEEEEE-TTS-EEEEEEEETT-EE-GGGSSS-----SEEEESS-EEEEEEEHHHHHHHHHH-HHHHHHHHHHHHHHHHHHHHHHHHHHH--HHHHHHHHHHHHHTTTTT--GGGTS-HHHHHHHHT--HHHHHHHHHHT-/-EE-TT-EEE-TT----EEEEEEE-EEEEEEE-TTS-EEEEEEEETT-EE-GGGSSS-----SEEEESS-EEEEEEEHHHHHHHHHH-HHHHHHHHHHHHHHHHHHHHHHHHHHH--HHHHHHHHHHHHHTTTTT--HHHHS-HHHHHHHHT--HHHHHHHHHHT-

Sequence (332 aa):
MILHKGEILFRQGDDGKYLYRVHSGLFKVTRLHENGNIILFNVFYAGEVVPHHSLISPKETHGTAIALVSSEVEPILAADWYKSLEEDPKKALEIALLLQDKVRFMQQRIDHLTAGTPAERLALLQHWMSTYTYGQPLTDLLTQEEIGQLIGLRRETVNRLLRAAKMILHKGEILFRQGDDGKYLYRVHSGLFKVTRLHENGNIILFNVFYAGEVVPHHSLISPKETHGTAIALVSSEVEPILAADWYKSLEEDPKKALEIALLLQDKVRFMQQRIDHLTAGTPAERLALLQHWMSTYTYGQPLTDLLTQEEIGQLIGLRRETVNRLLRAAK

Nearest PDB structures (foldseek):
  3i54-assembly1_A  TM=8.231E-01  e=1.186E-11  Mycobacterium tuberculosis
  4cyd-assembly2_A  TM=8.186E-01  e=2.875E-11  Corynebacterium glutamicum
  4cyd-assembly2_C  TM=8.100E-01  e=5.839E-11  Corynebacterium glutamicum
  4cyd-assembly1_D  TM=8.260E-01  e=8.826E-11  Corynebacterium glutamicum
  7ff9-assembly4_H  TM=6.990E-01  e=6.191E-10  Pseudomonas aeruginosa PAO1

Organism: Saccharibacillus brassicae (NCBI:txid2583377)

Foldseek 3Di:
DKDAAFDWPDAAQDPPQWKKAWQAAKKWWWAQDPVRDIFTADMDGHPDIPDLVPQAHDDGRGTIIGTLHITDMDIDGPVVSNVCCVVPVVSVVVSVVRNVVVVVVVVVLVCCLVDNDPLRLLVVVQVVVCVRPVNDGPVSRDPLCRSCRHNVHHSVSSVVSVVVVD/DKDAAFDWPDAAQDPPQWKKAWQAAKKWWWAQDPVRDIFTADMDGHPDIPDLVPQAHDDGRGTIIGTLHITDMDIDGSVVSNVCCVVPVVSVVVSVVRNVVVVVVVVVLVCCLVPNDPLRLLVVVQVVVCVRPVRDGPVSRDPLCRSCRHNVHHSVSSVVSVVVVD

Radius of gyration: 20.37 Å; Cα contacts (8 Å, |Δi|>4): 610; chains: 2; bounding box: 52×51×47 Å